Protein AF-A0A4U5LYN8-F1 (afdb_monomer_lite)

Foldseek 3Di:
DQDEDDDDDDDDPPPDDDDDDPALVSLVVCCVVPLVPDPLVRHAYYALQDDDPSCSSVVVLVSNVVVVHAYQHDADEDPDDSSVVSLVSNLVVLRHQEYEYEYADDQVVLVSVLVNLLRLSHAYYEYDDCHQSEDAPVSNVVSVVNNVVPPDPGAQHEYEYENYHHPPPP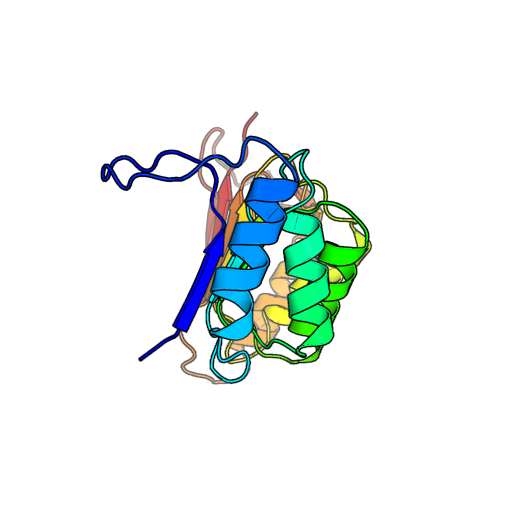PPPDDPADQDWDDDPRYTYTYGDDD

Structure (mmCIF, N/CA/C/O backbone):
data_AF-A0A4U5LYN8-F1
#
_entry.id   AF-A0A4U5LYN8-F1
#
loop_
_atom_site.group_PDB
_atom_site.id
_atom_site.type_symbol
_atom_site.label_atom_id
_atom_site.label_alt_id
_atom_site.label_comp_id
_atom_site.label_asym_id
_atom_site.label_entity_id
_atom_site.label_seq_id
_atom_site.pdbx_PDB_ins_code
_atom_site.Cartn_x
_atom_site.Cartn_y
_atom_site.Cartn_z
_atom_site.occupancy
_atom_site.B_iso_or_equiv
_atom_site.auth_seq_id
_atom_site.auth_comp_id
_atom_site.auth_asym_id
_atom_site.auth_atom_id
_atom_site.pdbx_PDB_model_num
ATOM 1 N N . MET A 1 1 ? -7.246 -21.591 -3.618 1.00 37.38 1 MET A N 1
ATOM 2 C CA . MET A 1 1 ? -5.850 -21.302 -4.009 1.00 37.38 1 MET A CA 1
ATOM 3 C C . MET A 1 1 ? -5.770 -19.797 -4.228 1.00 37.38 1 MET A C 1
ATOM 5 O O . MET A 1 1 ? -6.506 -19.308 -5.073 1.00 37.38 1 MET A O 1
ATOM 9 N N . ARG A 1 2 ? -5.030 -19.056 -3.393 1.00 35.78 2 ARG A N 1
ATOM 10 C CA . ARG A 1 2 ? -4.867 -17.598 -3.540 1.00 35.78 2 ARG A CA 1
ATOM 11 C C . ARG A 1 2 ? -3.785 -17.345 -4.590 1.00 35.78 2 ARG A C 1
ATOM 13 O O . ARG A 1 2 ? -2.725 -17.960 -4.514 1.00 35.78 2 ARG A O 1
ATOM 20 N N . THR A 1 3 ? -4.067 -16.506 -5.580 1.00 39.56 3 THR A N 1
ATOM 21 C CA . THR A 1 3 ? -3.103 -16.123 -6.623 1.00 39.56 3 THR A CA 1
ATOM 22 C C . THR A 1 3 ? -2.588 -14.718 -6.343 1.00 39.56 3 THR A C 1
ATOM 24 O O . THR A 1 3 ? -3.380 -13.837 -6.012 1.00 39.56 3 THR A O 1
ATOM 27 N N . GLY A 1 4 ? -1.276 -14.512 -6.461 1.00 39.84 4 GLY A N 1
ATOM 28 C CA . GLY A 1 4 ? -0.619 -13.227 -6.222 1.00 39.84 4 GLY A CA 1
ATOM 29 C C . GLY A 1 4 ? 0.342 -12.865 -7.350 1.00 39.84 4 GLY A C 1
ATOM 30 O O . GLY A 1 4 ? 0.902 -13.749 -7.998 1.00 39.84 4 GLY A O 1
ATOM 31 N N . VAL A 1 5 ? 0.527 -11.565 -7.576 1.00 44.78 5 VAL A N 1
ATOM 32 C CA . VAL A 1 5 ? 1.572 -11.014 -8.441 1.00 44.78 5 VAL A CA 1
ATOM 33 C C . VAL A 1 5 ? 2.577 -10.363 -7.517 1.00 44.78 5 VAL A C 1
ATOM 35 O O . VAL A 1 5 ? 2.263 -9.400 -6.815 1.00 44.78 5 VAL A O 1
ATOM 38 N N . MET A 1 6 ? 3.773 -10.933 -7.498 1.00 43.38 6 MET A N 1
ATOM 39 C CA . MET A 1 6 ? 4.881 -10.451 -6.696 1.00 43.38 6 MET A CA 1
ATOM 40 C C . MET A 1 6 ? 5.950 -9.919 -7.641 1.00 43.38 6 MET A C 1
ATOM 42 O O . MET A 1 6 ? 6.532 -10.679 -8.415 1.00 43.38 6 MET A O 1
ATOM 46 N N . CYS A 1 7 ? 6.197 -8.616 -7.574 1.00 49.09 7 CYS A N 1
ATOM 47 C CA . CYS A 1 7 ? 7.342 -7.991 -8.213 1.00 49.09 7 CYS A CA 1
ATOM 48 C C . CYS A 1 7 ? 8.186 -7.368 -7.107 1.00 49.09 7 CYS A C 1
ATOM 50 O O . CYS A 1 7 ? 7.927 -6.252 -6.668 1.00 49.09 7 CYS A O 1
ATOM 52 N N . ALA A 1 8 ? 9.170 -8.126 -6.629 1.00 42.09 8 ALA A N 1
ATOM 53 C CA . ALA A 1 8 ? 10.153 -7.642 -5.674 1.00 42.09 8 ALA A CA 1
ATOM 54 C C . ALA A 1 8 ? 11.530 -7.597 -6.342 1.00 42.09 8 ALA A C 1
ATOM 56 O O . ALA A 1 8 ? 11.852 -8.430 -7.189 1.00 42.09 8 ALA A O 1
ATOM 57 N N . TRP A 1 9 ? 12.321 -6.608 -5.948 1.00 40.31 9 TRP A N 1
ATOM 58 C CA . TRP A 1 9 ? 13.742 -6.498 -6.251 1.00 40.31 9 TRP A CA 1
ATOM 59 C C . TRP A 1 9 ? 14.477 -6.282 -4.931 1.00 40.31 9 TRP A C 1
ATOM 61 O O . TRP A 1 9 ? 14.849 -5.168 -4.587 1.00 40.31 9 TRP A O 1
ATOM 71 N N . GLU A 1 10 ? 14.618 -7.346 -4.157 1.00 36.34 10 GLU A N 1
ATOM 72 C CA . GLU A 1 10 ? 15.584 -7.429 -3.064 1.00 36.34 10 GLU A CA 1
ATOM 73 C C . GLU A 1 10 ? 15.851 -8.914 -2.791 1.00 36.34 10 GLU A C 1
ATOM 75 O O . GLU A 1 10 ? 14.948 -9.751 -2.904 1.00 36.34 10 GLU A O 1
ATOM 80 N N . GLU A 1 11 ? 17.106 -9.258 -2.494 1.00 34.19 11 GLU A N 1
ATOM 81 C CA . GLU A 1 11 ? 17.485 -10.617 -2.109 1.00 34.19 11 GLU A CA 1
ATOM 82 C C . GLU A 1 11 ? 16.864 -10.954 -0.752 1.00 34.19 11 GLU A C 1
ATOM 84 O O . GLU A 1 11 ? 17.205 -10.366 0.275 1.00 34.19 11 GLU A O 1
ATOM 89 N N . TYR A 1 12 ? 15.967 -11.938 -0.736 1.00 45.22 12 TYR A N 1
ATOM 90 C CA . TYR A 1 12 ? 15.546 -12.553 0.514 1.00 45.22 12 TYR A CA 1
ATOM 91 C C . TYR A 1 12 ? 16.604 -13.571 0.972 1.00 45.22 12 TYR A C 1
ATOM 93 O O . TYR A 1 12 ? 17.183 -14.271 0.136 1.00 45.22 12 TYR A O 1
ATOM 101 N N . PRO A 1 13 ? 16.808 -13.745 2.292 1.00 46.81 13 PRO A N 1
ATOM 102 C CA . PRO A 1 13 ? 17.759 -14.715 2.848 1.00 46.81 13 PRO A CA 1
ATOM 103 C C . PRO A 1 13 ? 17.497 -16.184 2.469 1.00 46.81 13 PRO A C 1
ATOM 105 O O . PRO A 1 13 ? 18.291 -17.052 2.820 1.00 46.81 13 PRO A O 1
ATOM 108 N N . ASP A 1 14 ? 16.376 -16.488 1.805 1.00 60.00 14 ASP A N 1
ATOM 109 C CA . ASP A 1 14 ? 15.936 -17.848 1.483 1.00 60.00 14 ASP A CA 1
ATOM 110 C C . ASP A 1 14 ? 16.455 -18.382 0.134 1.00 60.00 14 ASP A C 1
ATOM 112 O O . ASP A 1 14 ? 16.130 -19.507 -0.245 1.00 60.00 14 ASP A O 1
ATOM 116 N N . GLY A 1 15 ? 17.284 -17.612 -0.580 1.00 49.94 15 GLY A N 1
ATOM 117 C CA . GLY A 1 15 ? 17.996 -18.084 -1.771 1.00 49.94 15 GLY A CA 1
ATOM 118 C C . GLY A 1 15 ? 17.144 -18.193 -3.040 1.00 49.94 15 GLY A C 1
ATOM 119 O O . GLY A 1 15 ? 17.564 -18.841 -4.002 1.00 49.94 15 GLY A O 1
ATOM 120 N N . ARG A 1 16 ? 15.954 -17.577 -3.090 1.00 54.56 16 ARG A N 1
ATOM 121 C CA . ARG A 1 16 ? 15.194 -17.469 -4.347 1.00 54.56 16 ARG A CA 1
ATOM 122 C C . ARG A 1 16 ? 15.940 -16.583 -5.348 1.00 54.56 16 ARG A C 1
ATOM 124 O O . ARG A 1 16 ? 16.266 -15.437 -5.055 1.00 54.56 16 ARG A O 1
ATOM 131 N N . LEU A 1 17 ? 16.170 -17.117 -6.549 1.00 47.56 17 LEU A N 1
ATOM 132 C CA . LEU A 1 17 ? 16.790 -16.399 -7.663 1.00 47.56 17 LEU A CA 1
ATOM 133 C C . LEU A 1 17 ? 15.781 -15.426 -8.280 1.00 47.56 17 LEU A C 1
ATOM 135 O O . LEU A 1 17 ? 14.843 -15.839 -8.965 1.00 47.56 17 LEU A O 1
ATOM 139 N N . TRP A 1 18 ? 15.986 -14.134 -8.049 1.00 60.03 18 TRP A N 1
ATOM 140 C CA . TRP A 1 18 ? 15.250 -13.074 -8.731 1.00 60.03 18 TRP A CA 1
ATOM 141 C C . TRP A 1 18 ? 15.933 -12.716 -10.048 1.00 60.03 18 TRP A C 1
ATOM 143 O O . TRP A 1 18 ? 17.154 -12.807 -10.181 1.00 60.03 18 TRP A O 1
ATOM 153 N N . HIS A 1 19 ? 15.141 -12.306 -11.037 1.00 62.47 19 HIS A N 1
ATOM 154 C CA . HIS A 1 19 ? 15.661 -11.832 -12.313 1.00 62.47 19 HIS A CA 1
ATOM 155 C C . HIS A 1 19 ? 15.592 -10.307 -12.342 1.00 62.47 19 HIS A C 1
ATOM 157 O O . HIS A 1 19 ? 14.523 -9.725 -12.508 1.00 62.47 19 HIS A O 1
ATOM 163 N N . THR A 1 20 ? 16.740 -9.663 -12.159 1.00 68.25 20 THR A N 1
ATOM 164 C CA . THR A 1 20 ? 16.920 -8.231 -12.412 1.00 68.25 20 THR A CA 1
ATOM 165 C C . THR A 1 20 ? 16.804 -8.009 -13.914 1.00 68.25 20 THR A C 1
ATOM 167 O O . THR A 1 20 ? 17.681 -8.448 -14.660 1.00 68.25 20 THR A O 1
ATOM 170 N N . ALA A 1 21 ? 15.732 -7.353 -14.359 1.00 75.88 21 ALA A N 1
ATOM 171 C CA . ALA A 1 21 ? 15.636 -6.928 -15.748 1.00 75.88 21 ALA A CA 1
ATOM 172 C C . ALA A 1 21 ? 16.758 -5.921 -16.046 1.00 75.88 21 ALA A C 1
ATOM 174 O O . ALA A 1 21 ? 17.025 -5.019 -15.255 1.00 75.88 21 ALA A O 1
ATOM 175 N N . ARG A 1 22 ? 17.433 -6.090 -17.178 1.00 82.31 22 ARG A N 1
ATOM 176 C CA . ARG A 1 22 ? 18.575 -5.269 -17.607 1.00 82.31 22 ARG A CA 1
ATOM 177 C C . ARG A 1 22 ? 18.234 -4.353 -18.774 1.00 82.31 22 ARG A C 1
ATOM 179 O O . ARG A 1 22 ? 19.051 -3.520 -19.151 1.00 82.31 22 ARG A O 1
ATOM 186 N N . SER A 1 23 ? 17.049 -4.517 -19.356 1.00 86.19 23 SER A N 1
ATOM 187 C CA . SER A 1 23 ? 16.554 -3.677 -20.441 1.00 86.19 23 SER A CA 1
ATOM 188 C C . SER A 1 23 ? 15.027 -3.614 -20.462 1.00 86.19 23 SER A C 1
ATOM 190 O O . SER A 1 23 ? 14.336 -4.462 -19.884 1.00 86.19 23 SER A O 1
ATOM 192 N N . GLU A 1 24 ? 14.485 -2.626 -21.173 1.00 87.62 24 GLU A N 1
ATOM 193 C CA . GLU A 1 24 ? 13.043 -2.528 -21.410 1.00 87.62 24 GLU A CA 1
ATOM 194 C C . GLU A 1 24 ? 12.499 -3.749 -22.169 1.00 87.62 24 GLU A C 1
ATOM 196 O O . GLU A 1 24 ? 11.368 -4.172 -21.932 1.00 87.62 24 GLU A O 1
ATOM 201 N N . GLU A 1 25 ? 13.285 -4.367 -23.058 1.00 88.88 25 GLU A N 1
ATOM 202 C CA . GLU A 1 25 ? 12.889 -5.594 -23.756 1.00 88.88 25 GLU A CA 1
ATOM 203 C C . GLU A 1 25 ? 12.702 -6.766 -22.792 1.00 88.88 25 GLU A C 1
ATOM 205 O O . GLU A 1 25 ? 11.790 -7.571 -22.977 1.00 88.88 25 GLU A O 1
ATOM 210 N N . GLU A 1 26 ? 13.538 -6.889 -21.760 1.00 85.69 26 GLU A N 1
ATOM 211 C CA . GLU A 1 26 ? 13.352 -7.899 -20.712 1.00 85.69 26 GLU A CA 1
ATOM 212 C C . GLU A 1 26 ? 12.081 -7.648 -19.906 1.00 85.69 26 GLU A C 1
ATOM 214 O O . GLU A 1 26 ? 11.295 -8.578 -19.715 1.00 85.69 26 GLU A O 1
ATOM 219 N N . VAL A 1 27 ? 11.823 -6.392 -19.532 1.00 85.44 27 VAL A N 1
ATOM 220 C CA . VAL A 1 27 ? 10.575 -5.983 -18.873 1.00 85.44 27 VAL A CA 1
ATOM 221 C C . VAL A 1 27 ? 9.365 -6.328 -19.741 1.00 85.44 27 VAL A C 1
ATOM 223 O O . VAL A 1 27 ? 8.436 -6.986 -19.280 1.00 85.44 27 VAL A O 1
ATOM 226 N N . ASN A 1 28 ? 9.374 -5.950 -21.019 1.00 86.81 28 ASN A N 1
ATOM 227 C CA . ASN A 1 28 ? 8.262 -6.210 -21.930 1.00 86.81 28 ASN A CA 1
ATOM 228 C C . ASN A 1 28 ? 8.068 -7.716 -22.178 1.00 86.81 28 ASN A C 1
ATOM 230 O O . ASN A 1 28 ? 6.931 -8.189 -22.202 1.00 86.81 28 ASN A O 1
ATOM 234 N N . ARG A 1 29 ? 9.151 -8.497 -22.315 1.00 86.81 29 ARG A N 1
ATOM 235 C CA . ARG A 1 29 ? 9.070 -9.966 -22.417 1.00 86.81 29 ARG A CA 1
ATOM 236 C C . ARG A 1 29 ? 8.445 -10.578 -21.168 1.00 86.81 29 ARG A C 1
ATOM 238 O O . ARG A 1 29 ? 7.549 -11.410 -21.299 1.00 86.81 29 ARG A O 1
ATOM 245 N N . PHE A 1 30 ? 8.878 -10.146 -19.984 1.00 84.06 30 PHE A N 1
ATOM 246 C CA . PHE A 1 30 ? 8.306 -10.581 -18.712 1.00 84.06 30 PHE A CA 1
ATOM 247 C C . PHE A 1 30 ? 6.813 -10.245 -18.628 1.00 84.06 30 PHE A C 1
ATOM 249 O O . PHE A 1 30 ? 5.994 -11.131 -18.386 1.00 84.06 30 PHE A O 1
ATOM 256 N N . LEU A 1 31 ? 6.441 -8.993 -18.906 1.00 85.12 31 LEU A N 1
ATOM 257 C CA . LEU A 1 31 ? 5.050 -8.543 -18.872 1.00 85.12 31 LEU A CA 1
ATOM 258 C C . LEU A 1 31 ? 4.178 -9.357 -19.834 1.00 85.12 31 LEU A C 1
ATOM 260 O O . LEU A 1 31 ? 3.145 -9.880 -19.427 1.00 85.12 31 LEU A O 1
ATOM 264 N N . ASN A 1 32 ? 4.616 -9.557 -21.076 1.00 85.62 32 ASN A N 1
ATOM 265 C CA . ASN A 1 32 ? 3.866 -10.347 -22.055 1.00 85.62 32 ASN A CA 1
ATOM 266 C C . ASN A 1 32 ? 3.694 -11.814 -21.620 1.00 85.62 32 ASN A C 1
ATOM 268 O O . ASN A 1 32 ? 2.618 -12.396 -21.791 1.00 85.62 32 ASN A O 1
ATOM 272 N N . ALA A 1 33 ? 4.738 -12.407 -21.034 1.00 84.12 33 ALA A N 1
ATOM 273 C CA . ALA A 1 33 ? 4.718 -13.793 -20.579 1.00 84.12 33 ALA A CA 1
ATOM 274 C C . ALA A 1 33 ? 3.831 -14.004 -19.341 1.00 84.12 33 ALA A C 1
ATOM 276 O O . ALA A 1 33 ? 3.147 -15.026 -19.243 1.00 84.12 33 ALA A O 1
ATOM 277 N N . CYS A 1 34 ? 3.841 -13.060 -18.399 1.00 79.38 34 CYS A N 1
ATOM 278 C CA . CYS A 1 34 ? 3.171 -13.199 -17.108 1.00 79.38 34 CYS A CA 1
ATOM 279 C C . CYS A 1 34 ? 1.746 -12.636 -17.112 1.00 79.38 34 CYS A C 1
ATOM 281 O O . CYS A 1 34 ? 0.831 -13.296 -16.622 1.00 79.38 34 CYS A O 1
ATOM 283 N N . LEU A 1 35 ? 1.534 -11.442 -17.673 1.00 81.75 35 LEU A N 1
ATOM 284 C CA . LEU A 1 35 ? 0.270 -10.709 -17.538 1.00 81.75 35 LEU A CA 1
ATOM 285 C C . LEU A 1 35 ? -0.904 -11.371 -18.246 1.00 81.75 35 LEU A C 1
ATOM 287 O O . LEU A 1 35 ? -2.005 -11.401 -17.707 1.00 81.75 35 LEU A O 1
ATOM 291 N N . SER A 1 36 ? -0.662 -11.998 -19.395 1.00 80.06 36 SER A N 1
ATOM 292 C CA . SER A 1 36 ? -1.692 -12.756 -20.116 1.00 80.06 36 SER A CA 1
ATOM 293 C C . SER A 1 36 ? -2.215 -13.977 -19.346 1.00 80.06 36 SER A C 1
ATOM 295 O O . SER A 1 36 ? -3.270 -14.510 -19.682 1.00 80.06 36 SER A O 1
ATOM 297 N N . ARG A 1 37 ? -1.490 -14.434 -18.318 1.00 83.56 37 ARG A N 1
ATOM 298 C CA . ARG A 1 37 ? -1.803 -15.649 -17.551 1.00 83.56 37 ARG A CA 1
ATOM 299 C C . ARG A 1 37 ? -2.421 -15.362 -16.187 1.00 83.56 37 ARG A C 1
ATOM 301 O O . ARG A 1 37 ? -2.822 -16.297 -15.496 1.00 83.56 37 ARG A O 1
ATOM 308 N N . ILE A 1 38 ? -2.473 -14.099 -15.774 1.00 82.06 38 ILE A N 1
ATOM 309 C CA . ILE A 1 38 ? -2.996 -13.721 -14.465 1.00 82.06 38 ILE A CA 1
ATOM 310 C C . ILE A 1 38 ? -4.519 -13.652 -14.530 1.00 82.06 38 ILE A C 1
ATOM 312 O O . ILE A 1 38 ? -5.100 -12.912 -15.320 1.00 82.06 38 ILE A O 1
ATOM 316 N N . ASN A 1 39 ? -5.176 -14.397 -13.643 1.00 85.31 39 ASN A N 1
ATOM 317 C CA . ASN A 1 39 ? -6.591 -14.200 -13.378 1.00 85.31 39 ASN A CA 1
ATOM 318 C C . ASN A 1 39 ? -6.760 -13.020 -12.411 1.00 85.31 39 ASN A C 1
ATOM 320 O O . ASN A 1 39 ? -6.698 -13.174 -11.192 1.00 85.31 39 ASN A O 1
ATOM 324 N N . TYR A 1 40 ? -6.978 -11.829 -12.965 1.00 82.75 40 TYR A N 1
ATOM 325 C CA . TYR A 1 40 ? -7.143 -10.599 -12.186 1.00 82.75 40 TYR A CA 1
ATOM 326 C C . TYR A 1 40 ? -8.369 -10.615 -11.265 1.00 82.75 40 TYR A C 1
ATOM 328 O O . TYR A 1 40 ? -8.376 -9.918 -10.252 1.00 82.75 40 TYR A O 1
ATOM 336 N N . GLY A 1 41 ? -9.381 -11.433 -11.574 1.00 81.50 41 GLY A N 1
ATOM 337 C CA . GLY A 1 41 ? -10.555 -11.616 -10.719 1.00 81.50 41 GLY A CA 1
ATOM 338 C C . GLY A 1 41 ? -10.264 -12.413 -9.444 1.00 81.50 41 GLY A C 1
ATOM 339 O O . GLY A 1 41 ? -11.020 -12.309 -8.483 1.00 81.50 41 GLY A O 1
ATOM 340 N N . SER A 1 42 ? -9.170 -13.183 -9.412 1.00 83.94 42 SER A N 1
ATOM 341 C CA . SER A 1 42 ? -8.731 -13.956 -8.242 1.00 83.94 42 SER A CA 1
ATOM 342 C C . SER A 1 42 ? -7.450 -13.412 -7.607 1.00 83.94 42 SER A C 1
ATOM 344 O O . SER A 1 42 ? -6.831 -14.096 -6.786 1.00 83.94 42 SER A O 1
ATOM 346 N N . LEU A 1 43 ? -7.005 -12.217 -8.005 1.00 84.25 43 LEU A N 1
ATOM 347 C CA . LEU A 1 43 ? -5.737 -11.668 -7.547 1.00 84.25 43 LEU A CA 1
ATOM 348 C C . LEU A 1 43 ? -5.862 -11.069 -6.144 1.00 84.25 43 LEU A C 1
ATOM 350 O O . LEU A 1 43 ? -6.177 -9.898 -5.996 1.00 84.25 43 LEU A O 1
ATOM 354 N N . SER A 1 44 ? -5.574 -11.855 -5.109 1.00 87.62 44 SER A N 1
ATOM 355 C CA . SER A 1 44 ? -5.696 -11.387 -3.725 1.00 87.62 44 SER A CA 1
ATOM 356 C C . SER A 1 44 ? -4.495 -10.554 -3.277 1.00 87.62 44 SER A C 1
ATOM 358 O O . SER A 1 44 ? -4.653 -9.691 -2.424 1.00 87.62 44 SER A O 1
ATOM 360 N N . TRP A 1 45 ? -3.303 -10.786 -3.839 1.00 90.38 45 TRP A N 1
ATOM 361 C CA . TRP A 1 45 ? -2.058 -10.143 -3.400 1.00 90.38 45 TRP A CA 1
ATOM 362 C C . TRP A 1 45 ? -1.385 -9.375 -4.538 1.00 90.38 45 TRP A C 1
ATOM 364 O O . TRP A 1 45 ? -1.061 -9.953 -5.581 1.00 90.38 45 TRP A O 1
ATOM 374 N N . VAL A 1 46 ? -1.119 -8.088 -4.305 1.00 89.69 46 VAL A N 1
ATOM 375 C CA . VAL A 1 46 ? -0.268 -7.240 -5.149 1.00 89.69 46 VAL A CA 1
ATOM 376 C C . VAL A 1 46 ? 0.901 -6.711 -4.321 1.00 89.69 46 VAL A C 1
ATOM 378 O O . VAL A 1 46 ? 0.683 -5.987 -3.354 1.00 89.69 46 VAL A O 1
ATOM 381 N N . ASN A 1 47 ? 2.131 -7.072 -4.700 1.00 90.38 47 ASN A N 1
ATOM 382 C CA . ASN A 1 47 ? 3.348 -6.489 -4.132 1.00 90.38 47 ASN A CA 1
ATOM 383 C C . ASN A 1 47 ? 4.122 -5.721 -5.209 1.00 90.38 47 ASN A C 1
ATOM 385 O O . ASN A 1 47 ? 4.595 -6.316 -6.181 1.00 90.38 47 ASN A O 1
ATOM 389 N N . LEU A 1 48 ? 4.215 -4.409 -5.008 1.00 88.81 48 LEU A N 1
ATOM 390 C CA . LEU A 1 48 ? 4.891 -3.425 -5.841 1.00 88.81 48 LEU A CA 1
ATOM 391 C C . LEU A 1 48 ? 5.750 -2.508 -4.952 1.00 88.81 48 LEU A C 1
ATOM 393 O O . LEU A 1 48 ? 5.577 -1.290 -4.923 1.00 88.81 48 LEU A O 1
ATOM 397 N N . HIS A 1 49 ? 6.652 -3.107 -4.173 1.00 80.50 49 HIS A N 1
ATOM 398 C CA . HIS A 1 49 ? 7.522 -2.361 -3.260 1.00 80.50 49 HIS A CA 1
ATOM 399 C C . HIS A 1 49 ? 8.735 -1.715 -3.961 1.00 80.50 49 HIS A C 1
ATOM 401 O O . HIS A 1 49 ? 9.311 -0.755 -3.449 1.00 80.50 49 HIS A O 1
ATOM 407 N N . VAL A 1 50 ? 9.129 -2.188 -5.147 1.00 71.44 50 VAL A N 1
ATOM 408 C CA . VAL A 1 50 ? 10.337 -1.692 -5.829 1.00 71.44 50 VAL A CA 1
ATOM 409 C C . VAL A 1 50 ? 9.991 -0.845 -7.041 1.00 71.44 50 VAL A C 1
ATOM 411 O O . VAL A 1 50 ? 9.261 -1.276 -7.930 1.00 71.44 50 VAL A O 1
ATOM 414 N N . VAL A 1 51 ? 10.560 0.359 -7.068 1.00 72.81 51 VAL A N 1
ATOM 415 C CA . VAL A 1 51 ? 10.565 1.245 -8.228 1.00 72.81 51 VAL A CA 1
ATOM 416 C C . VAL A 1 51 ? 11.840 0.992 -9.023 1.00 72.81 51 VAL A C 1
ATOM 418 O O . VAL A 1 51 ? 12.934 1.240 -8.525 1.00 72.81 51 VAL A O 1
ATOM 421 N N . ASP A 1 52 ? 11.700 0.499 -10.247 1.00 75.25 52 ASP A N 1
ATOM 422 C CA . ASP A 1 52 ? 12.812 0.286 -11.167 1.00 75.25 52 ASP A CA 1
ATOM 423 C C . ASP A 1 52 ? 12.895 1.405 -12.218 1.00 75.25 52 ASP A C 1
ATOM 425 O O . ASP A 1 52 ? 11.880 1.940 -12.674 1.00 75.25 52 ASP A O 1
ATOM 429 N N . GLU A 1 53 ? 14.119 1.735 -12.635 1.00 80.94 53 GLU A N 1
ATOM 430 C CA . GLU A 1 53 ? 14.383 2.746 -13.671 1.00 80.94 53 GLU A CA 1
ATOM 431 C C . GLU A 1 53 ? 13.857 2.328 -15.054 1.00 80.94 53 GLU A C 1
ATOM 433 O O . GLU A 1 53 ? 13.601 3.180 -15.902 1.00 80.94 53 GLU A O 1
ATOM 438 N N . LEU A 1 54 ? 13.637 1.025 -15.270 1.00 85.44 54 LEU A N 1
ATOM 439 C CA . LEU A 1 54 ? 13.125 0.460 -16.524 1.00 85.44 54 LEU A CA 1
ATOM 440 C C . LEU A 1 54 ? 11.588 0.530 -16.634 1.00 85.44 54 LEU A C 1
ATOM 442 O O . LEU A 1 54 ? 11.005 0.106 -17.635 1.00 85.44 54 LEU A O 1
ATOM 446 N N . GLY A 1 55 ? 10.911 1.068 -15.615 1.00 85.12 55 GLY A N 1
ATOM 447 C CA . GLY A 1 55 ? 9.476 1.323 -15.623 1.00 85.12 55 GLY A CA 1
ATOM 448 C C . GLY A 1 55 ? 8.581 0.086 -15.486 1.00 85.12 55 GLY A C 1
ATOM 449 O O . GLY A 1 55 ? 7.382 0.198 -15.757 1.00 85.12 55 GLY A O 1
ATOM 450 N N . LEU A 1 56 ? 9.095 -1.071 -15.056 1.00 84.69 56 LEU A N 1
ATOM 451 C CA . LEU A 1 56 ? 8.294 -2.269 -14.771 1.00 84.69 56 LEU A CA 1
ATOM 452 C C . LEU A 1 56 ? 7.187 -1.958 -13.757 1.00 84.69 56 LEU A C 1
ATOM 454 O O . LEU A 1 56 ? 6.029 -2.287 -14.012 1.00 84.69 56 LEU A O 1
ATOM 458 N N . HIS A 1 57 ? 7.503 -1.267 -12.659 1.00 86.75 57 HIS A N 1
ATOM 459 C CA . HIS A 1 57 ? 6.517 -0.861 -11.652 1.00 86.75 57 HIS A CA 1
ATOM 460 C C . HIS A 1 57 ? 5.373 -0.032 -12.263 1.00 86.75 57 HIS A C 1
ATOM 462 O O . HIS A 1 57 ? 4.191 -0.305 -12.045 1.00 86.75 57 HIS A O 1
ATOM 468 N N . THR A 1 58 ? 5.715 0.965 -13.081 1.00 89.56 58 THR A N 1
ATOM 469 C CA . THR A 1 58 ? 4.744 1.828 -13.767 1.00 89.56 58 THR A CA 1
ATOM 470 C C . THR A 1 58 ? 3.866 1.030 -14.729 1.00 89.56 58 THR A C 1
ATOM 472 O O . THR A 1 58 ? 2.641 1.135 -14.660 1.00 89.56 58 THR A O 1
ATOM 475 N N . LYS A 1 59 ? 4.469 0.178 -15.566 1.00 90.06 59 LYS A N 1
ATOM 476 C CA . LYS A 1 59 ? 3.737 -0.677 -16.510 1.00 90.06 59 LYS A CA 1
ATOM 477 C C . LYS A 1 59 ? 2.796 -1.633 -15.773 1.00 90.06 59 LYS A C 1
ATOM 479 O O . LYS A 1 59 ? 1.635 -1.761 -16.150 1.00 90.06 59 LYS A O 1
ATOM 484 N N . LEU A 1 60 ? 3.243 -2.263 -14.684 1.00 90.12 60 LEU A N 1
ATOM 485 C CA . LEU A 1 60 ? 2.394 -3.133 -13.863 1.00 90.12 60 LEU A CA 1
ATOM 486 C C . LEU A 1 60 ? 1.178 -2.386 -13.315 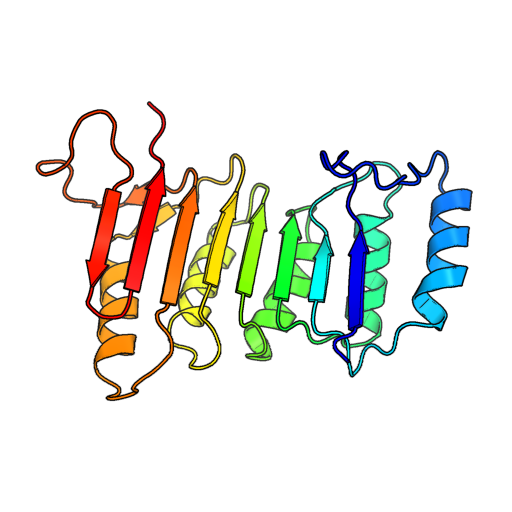1.00 90.12 60 LEU A C 1
ATOM 488 O O . LEU A 1 60 ? 0.064 -2.899 -13.402 1.00 90.12 60 LEU A O 1
ATOM 492 N N . LEU A 1 61 ? 1.356 -1.165 -12.808 1.00 92.44 61 LEU A N 1
ATOM 493 C CA . LEU A 1 61 ? 0.239 -0.343 -12.340 1.00 92.44 61 LEU A CA 1
ATOM 494 C C . LEU A 1 61 ? -0.761 -0.023 -13.453 1.00 92.44 61 LEU A C 1
ATOM 496 O O . LEU A 1 61 ? -1.969 -0.099 -13.219 1.00 92.44 61 LEU A O 1
ATOM 500 N N . GLU A 1 62 ? -0.286 0.320 -14.651 1.00 92.94 62 GLU A N 1
ATOM 501 C CA . GLU A 1 62 ? -1.149 0.545 -15.816 1.00 92.94 62 GLU A CA 1
ATOM 502 C C . GLU A 1 62 ? -1.969 -0.704 -16.142 1.00 92.94 62 GLU A C 1
ATOM 504 O O . GLU A 1 62 ? -3.192 -0.620 -16.276 1.00 92.94 62 GLU A O 1
ATOM 509 N N . PHE A 1 63 ? -1.326 -1.872 -16.173 1.00 90.19 63 PHE A N 1
ATOM 510 C CA . PHE A 1 63 ? -2.000 -3.142 -16.419 1.00 90.19 63 PHE A CA 1
ATOM 511 C C . PHE A 1 63 ? -3.018 -3.499 -15.332 1.00 90.19 63 PHE A C 1
ATOM 513 O O . PHE A 1 63 ? -4.145 -3.879 -15.653 1.00 90.19 63 PHE A O 1
ATOM 520 N N . LEU A 1 64 ? -2.674 -3.351 -14.051 1.00 91.94 64 LEU A N 1
ATOM 521 C CA . LEU A 1 64 ? -3.590 -3.623 -12.936 1.00 91.94 64 LEU A CA 1
ATOM 522 C C . LEU A 1 64 ? -4.798 -2.676 -12.951 1.00 91.94 64 LEU A C 1
ATOM 524 O O . LEU A 1 64 ? -5.923 -3.087 -12.657 1.00 91.94 64 LEU A O 1
ATOM 528 N N . LEU A 1 65 ? -4.584 -1.411 -13.323 1.00 93.12 65 LEU A N 1
ATOM 529 C CA . LEU A 1 65 ? -5.654 -0.433 -13.505 1.00 93.12 65 LEU A CA 1
ATOM 530 C C . LEU A 1 65 ? -6.550 -0.776 -14.700 1.00 93.12 65 LEU A C 1
ATOM 532 O O . LEU A 1 65 ? -7.772 -0.648 -14.584 1.00 93.12 65 LEU A O 1
ATOM 536 N N . ALA A 1 66 ? -5.968 -1.192 -15.825 1.00 93.44 66 ALA A N 1
ATOM 537 C CA . ALA A 1 66 ? -6.706 -1.555 -17.032 1.00 93.44 66 ALA A CA 1
ATOM 538 C C . ALA A 1 66 ? -7.581 -2.801 -16.822 1.00 93.44 66 ALA A C 1
ATOM 540 O O . ALA A 1 66 ? -8.710 -2.840 -17.299 1.00 93.44 66 ALA A O 1
ATOM 541 N N . ASN A 1 67 ? -7.101 -3.772 -16.041 1.00 90.00 67 ASN A N 1
ATOM 542 C CA . ASN A 1 67 ? -7.791 -5.041 -15.792 1.00 90.00 67 ASN A CA 1
ATOM 543 C C . ASN A 1 67 ? -8.697 -5.028 -14.551 1.00 90.00 67 ASN A C 1
ATOM 545 O O . ASN A 1 67 ? -9.080 -6.082 -14.054 1.00 90.00 67 ASN A O 1
ATOM 549 N N . ASP A 1 68 ? -9.019 -3.842 -14.025 1.00 89.00 68 ASP A N 1
ATOM 550 C CA . ASP A 1 68 ? -9.894 -3.675 -12.861 1.00 89.00 68 ASP A CA 1
ATOM 551 C C . ASP A 1 68 ? -9.481 -4.551 -11.659 1.00 89.00 68 ASP A C 1
ATOM 553 O O . ASP A 1 68 ? -10.325 -5.000 -10.892 1.00 89.00 68 ASP A O 1
ATOM 557 N N . CYS A 1 69 ? -8.182 -4.746 -11.430 1.00 89.44 69 CYS A N 1
ATOM 558 C CA . CYS A 1 69 ? -7.686 -5.605 -10.353 1.00 89.44 69 CYS A CA 1
ATOM 559 C C . CYS A 1 69 ? -8.218 -5.179 -8.970 1.00 89.44 69 CYS A C 1
ATOM 561 O O . CYS A 1 69 ? -8.268 -3.980 -8.671 1.00 89.44 69 CYS A O 1
ATOM 563 N N . LYS A 1 70 ? -8.573 -6.152 -8.120 1.00 90.69 70 LYS A N 1
ATOM 564 C CA . LYS A 1 70 ? -9.007 -5.959 -6.727 1.00 90.69 70 LYS A CA 1
ATOM 565 C C . LYS A 1 70 ? -8.070 -6.726 -5.794 1.00 90.69 70 LYS A C 1
ATOM 567 O O . LYS A 1 70 ? -8.156 -7.942 -5.764 1.00 90.69 70 LYS A O 1
ATOM 572 N N . ALA A 1 71 ? -7.227 -6.026 -5.040 1.00 90.12 71 ALA A N 1
ATOM 573 C CA . ALA A 1 71 ? -6.297 -6.650 -4.100 1.00 90.12 71 ALA A CA 1
ATOM 574 C C . ALA A 1 71 ? -6.839 -6.609 -2.661 1.00 90.12 71 ALA A C 1
ATOM 576 O O . ALA A 1 71 ? -7.363 -5.584 -2.222 1.00 90.12 71 ALA A O 1
ATOM 577 N N . GLU A 1 72 ? -6.684 -7.720 -1.943 1.00 92.25 72 GLU A N 1
ATOM 578 C CA . GLU A 1 72 ? -6.926 -7.837 -0.496 1.00 92.25 72 GLU A CA 1
ATOM 579 C C . GLU A 1 72 ? -5.660 -7.442 0.279 1.00 92.25 72 GLU A C 1
ATOM 581 O O . GLU A 1 72 ? -5.724 -6.687 1.244 1.00 92.25 72 GLU A O 1
ATOM 586 N N . PHE A 1 73 ? -4.501 -7.879 -0.211 1.00 92.56 73 PHE A N 1
ATOM 587 C CA . PHE A 1 73 ? -3.180 -7.592 0.337 1.00 92.56 73 PHE A CA 1
ATOM 588 C C . PHE A 1 73 ? -2.449 -6.680 -0.640 1.00 92.56 73 PHE A C 1
ATOM 590 O O . PHE A 1 73 ? -2.200 -7.062 -1.791 1.00 92.56 73 PHE A O 1
ATOM 597 N N . LEU A 1 74 ? -2.142 -5.463 -0.201 1.00 93.44 74 LEU A N 1
ATOM 598 C CA . LEU A 1 74 ? -1.493 -4.461 -1.034 1.00 93.44 74 LEU A CA 1
ATOM 599 C C . LEU A 1 74 ? -0.203 -3.980 -0.385 1.00 93.44 74 LEU A C 1
ATOM 601 O O . LEU A 1 74 ? -0.244 -3.330 0.650 1.00 93.44 74 LEU A O 1
ATOM 605 N N . ASP A 1 75 ? 0.918 -4.228 -1.049 1.00 92.25 75 ASP A N 1
ATOM 606 C CA . ASP A 1 75 ? 2.207 -3.616 -0.741 1.00 92.25 75 ASP A CA 1
ATOM 607 C C . ASP A 1 75 ? 2.610 -2.700 -1.896 1.00 92.25 75 ASP A C 1
ATOM 609 O O . ASP A 1 75 ? 2.670 -3.143 -3.046 1.00 92.25 75 ASP A O 1
ATOM 613 N N . LEU A 1 76 ? 2.771 -1.405 -1.620 1.00 92.25 76 LEU A N 1
ATOM 614 C CA . LEU A 1 76 ? 2.874 -0.386 -2.658 1.00 92.25 76 LEU A CA 1
ATOM 615 C C . LEU A 1 76 ? 3.817 0.758 -2.283 1.00 92.25 76 LEU A C 1
ATOM 617 O O . LEU A 1 76 ? 3.573 1.518 -1.339 1.00 92.25 76 LEU A O 1
ATOM 621 N N . THR A 1 77 ? 4.824 0.973 -3.124 1.00 90.69 77 THR A N 1
ATOM 622 C CA . THR A 1 77 ? 5.700 2.143 -3.038 1.00 90.69 77 THR A CA 1
ATOM 623 C C . THR A 1 77 ? 5.155 3.305 -3.863 1.00 90.69 77 THR A C 1
ATOM 625 O O . THR A 1 77 ? 4.680 3.150 -4.991 1.00 90.69 77 THR A O 1
ATOM 628 N N . PHE A 1 78 ? 5.207 4.514 -3.301 1.00 90.94 78 PHE A N 1
ATOM 629 C CA . PHE A 1 78 ? 4.844 5.715 -4.036 1.00 90.94 78 PHE A CA 1
ATOM 630 C C . PHE A 1 78 ? 5.867 5.989 -5.141 1.00 90.94 78 PHE A C 1
ATOM 632 O O . PHE A 1 78 ? 7.010 6.338 -4.865 1.00 90.94 78 PHE A O 1
ATOM 639 N N . ASN A 1 79 ? 5.424 5.893 -6.394 1.00 88.88 79 ASN A N 1
ATOM 640 C CA . ASN A 1 79 ? 6.239 6.202 -7.571 1.00 88.88 79 ASN A CA 1
ATOM 641 C C . ASN A 1 79 ? 5.587 7.256 -8.490 1.00 88.88 79 ASN A C 1
ATOM 643 O O . ASN A 1 79 ? 5.935 7.374 -9.663 1.00 88.88 79 ASN A O 1
ATOM 647 N N . GLY A 1 80 ? 4.596 7.995 -7.979 1.00 91.25 80 GLY A N 1
ATOM 648 C CA . GLY A 1 80 ? 3.899 9.040 -8.724 1.00 91.25 80 GLY A CA 1
ATOM 649 C C . GLY A 1 80 ? 2.389 8.816 -8.904 1.00 91.25 80 GLY A C 1
ATOM 650 O O . GLY A 1 80 ? 1.740 8.105 -8.126 1.00 91.25 80 GLY A O 1
ATOM 651 N N . PRO A 1 81 ? 1.771 9.477 -9.905 1.00 93.31 81 PRO A N 1
ATOM 652 C CA . PRO A 1 81 ? 0.314 9.551 -10.037 1.00 93.31 81 PRO A CA 1
ATOM 653 C C . PRO A 1 81 ? -0.394 8.209 -10.249 1.00 93.31 81 PRO A C 1
ATOM 655 O O . PRO A 1 81 ? -1.554 8.071 -9.852 1.00 93.31 81 PRO A O 1
ATOM 658 N N . LEU A 1 82 ? 0.271 7.222 -10.856 1.00 93.62 82 LEU A N 1
ATOM 659 C CA . LEU A 1 82 ? -0.322 5.908 -11.112 1.00 93.62 82 LEU A CA 1
ATOM 660 C C . LEU A 1 82 ? -0.486 5.096 -9.826 1.00 93.62 82 LEU A C 1
ATOM 662 O O . LEU A 1 82 ? -1.593 4.618 -9.576 1.00 93.62 82 LEU A O 1
ATOM 666 N N . ALA A 1 83 ? 0.536 5.039 -8.962 1.00 93.38 83 ALA A N 1
ATOM 667 C CA . ALA A 1 83 ? 0.425 4.412 -7.641 1.00 93.38 83 ALA A CA 1
ATOM 668 C C . ALA A 1 83 ? -0.690 5.073 -6.821 1.00 93.38 83 ALA A C 1
ATOM 670 O O . ALA A 1 83 ? -1.538 4.404 -6.230 1.00 93.38 83 ALA A O 1
ATOM 671 N N . LEU A 1 84 ? -0.766 6.406 -6.876 1.00 93.31 84 LEU A N 1
ATOM 672 C CA . LEU A 1 84 ? -1.836 7.172 -6.245 1.00 93.31 84 LEU A CA 1
ATOM 673 C C . LEU A 1 84 ? -3.230 6.809 -6.760 1.00 93.31 84 LEU A C 1
ATOM 675 O O . LEU A 1 84 ? -4.171 6.668 -5.973 1.00 93.31 84 LEU A O 1
ATOM 679 N N . LYS A 1 85 ? -3.388 6.716 -8.079 1.00 94.88 85 LYS A N 1
ATOM 680 C CA . LYS A 1 85 ? -4.658 6.356 -8.709 1.00 94.88 85 LYS A CA 1
ATOM 681 C C . LYS A 1 85 ? -5.057 4.929 -8.340 1.00 94.88 85 LYS A C 1
ATOM 683 O O . LYS A 1 85 ? -6.215 4.703 -7.992 1.00 94.88 85 LYS A O 1
ATOM 688 N N . PHE A 1 86 ? -4.105 4.001 -8.371 1.00 94.56 86 PHE A N 1
ATOM 689 C CA . PHE A 1 86 ? -4.321 2.606 -8.012 1.00 94.56 86 PHE A CA 1
ATOM 690 C C . PHE A 1 86 ? -4.760 2.461 -6.554 1.00 94.56 86 PHE A C 1
ATOM 692 O O . PHE A 1 86 ? -5.838 1.923 -6.305 1.00 94.56 86 PHE A O 1
ATOM 699 N N . LEU A 1 87 ? -4.020 3.048 -5.608 1.00 94.06 87 LEU A N 1
ATOM 700 C CA . L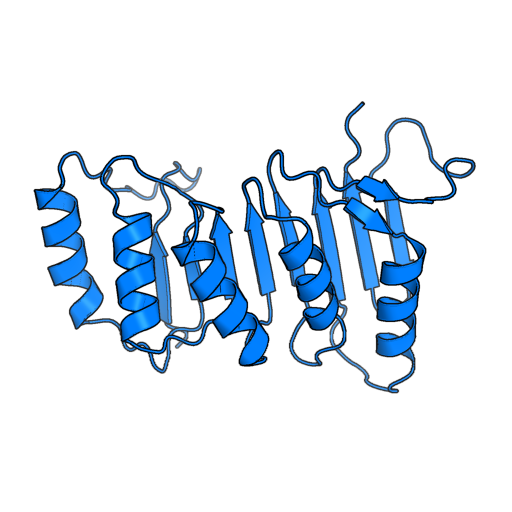EU A 1 87 ? -4.352 2.997 -4.184 1.00 94.06 87 LEU A CA 1
ATOM 701 C C . LEU A 1 87 ? -5.747 3.563 -3.890 1.00 94.06 87 LEU A C 1
ATOM 703 O O . LEU A 1 87 ? -6.534 2.935 -3.187 1.00 94.06 87 LEU A O 1
ATOM 707 N N . LYS A 1 88 ? -6.099 4.723 -4.464 1.00 93.06 88 LYS A N 1
ATOM 708 C CA . LYS A 1 88 ? -7.444 5.303 -4.295 1.00 93.06 88 LYS A CA 1
ATOM 709 C C . LYS A 1 88 ? -8.543 4.345 -4.744 1.00 93.06 88 LYS A C 1
ATOM 711 O O . LYS A 1 88 ? -9.517 4.178 -4.018 1.00 93.06 88 LYS A O 1
ATOM 716 N N . ARG A 1 89 ? -8.364 3.701 -5.900 1.00 93.06 89 ARG A N 1
ATOM 717 C CA . ARG A 1 89 ? -9.338 2.745 -6.433 1.00 93.06 89 ARG A CA 1
ATOM 718 C C . ARG A 1 89 ? -9.474 1.519 -5.527 1.00 93.06 89 ARG A C 1
ATOM 720 O O . ARG A 1 89 ? -10.590 1.061 -5.320 1.00 93.06 89 ARG A O 1
ATOM 727 N N . GLN A 1 90 ? -8.376 1.016 -4.955 1.00 92.62 90 GLN A N 1
ATOM 728 C CA . GLN A 1 90 ? -8.432 -0.096 -3.995 1.00 92.62 90 GLN A CA 1
ATOM 729 C C . GLN A 1 90 ? -9.166 0.299 -2.700 1.00 92.62 90 GLN A C 1
ATOM 731 O O . GLN A 1 90 ? -10.012 -0.454 -2.221 1.00 92.62 90 GLN A O 1
ATOM 736 N N . ILE A 1 91 ? -8.919 1.509 -2.180 1.00 90.31 91 ILE A N 1
ATOM 737 C CA . ILE A 1 91 ? -9.618 2.046 -0.997 1.00 90.31 91 ILE A CA 1
ATOM 738 C C . ILE A 1 91 ? -11.122 2.174 -1.255 1.00 90.31 91 ILE A C 1
ATOM 740 O O . ILE A 1 91 ? -11.929 1.772 -0.422 1.00 90.31 91 ILE A O 1
ATOM 744 N N . GLU A 1 92 ? -11.504 2.740 -2.402 1.00 90.62 92 GLU A N 1
ATOM 745 C CA . GLU A 1 92 ? -12.908 2.957 -2.779 1.00 90.62 92 GLU A CA 1
ATOM 746 C C . GLU A 1 92 ? -13.684 1.645 -2.938 1.00 90.62 92 GLU A C 1
ATOM 748 O O . GLU A 1 92 ? -14.883 1.608 -2.679 1.00 90.62 92 GLU A O 1
ATOM 753 N N . ARG A 1 93 ? -13.001 0.555 -3.299 1.00 88.69 93 ARG A N 1
ATOM 754 C CA . ARG A 1 93 ? -13.603 -0.779 -3.413 1.00 88.69 93 ARG A CA 1
ATOM 755 C C . ARG A 1 93 ? -13.852 -1.474 -2.079 1.00 88.69 93 ARG A C 1
ATOM 757 O O . ARG A 1 93 ? -14.558 -2.479 -2.076 1.00 88.69 93 ARG A O 1
ATOM 764 N N . GLY A 1 94 ? -13.242 -1.010 -0.987 1.00 88.81 94 GLY A N 1
ATOM 765 C CA . GLY A 1 94 ? -13.358 -1.659 0.322 1.00 88.81 94 GLY A CA 1
ATOM 766 C C . GLY A 1 94 ? -12.902 -3.121 0.306 1.00 88.81 94 GLY A C 1
ATOM 767 O O . GLY A 1 94 ? -13.538 -3.981 0.901 1.00 88.81 94 GLY A O 1
ATOM 768 N N . ALA A 1 95 ? -11.849 -3.417 -0.458 1.00 86.75 95 ALA A N 1
ATOM 769 C CA . ALA A 1 95 ? -11.299 -4.764 -0.615 1.00 86.75 95 ALA A CA 1
ATOM 770 C C . ALA A 1 95 ? -10.123 -5.051 0.314 1.00 86.75 95 ALA A C 1
ATOM 772 O O . ALA A 1 95 ? -9.836 -6.205 0.596 1.00 86.75 95 ALA A O 1
ATOM 773 N N . ILE A 1 96 ? -9.426 -3.988 0.713 1.00 93.56 96 ILE A N 1
ATOM 774 C CA . ILE A 1 96 ? -8.128 -4.081 1.361 1.00 93.56 96 ILE A CA 1
ATOM 775 C C . ILE A 1 96 ? -8.318 -4.654 2.762 1.00 93.56 96 ILE A C 1
ATOM 777 O O . ILE A 1 96 ? -9.074 -4.103 3.567 1.00 93.56 96 ILE A O 1
ATOM 781 N N . GLU A 1 97 ? -7.607 -5.736 3.024 1.00 92.19 97 GLU A N 1
ATOM 782 C CA . GLU A 1 97 ? -7.458 -6.382 4.318 1.00 92.19 97 GLU A CA 1
ATOM 783 C C . GLU A 1 97 ? -6.149 -5.938 4.986 1.00 92.19 97 GLU A C 1
ATOM 785 O O . GLU A 1 97 ? -6.159 -5.529 6.150 1.00 92.19 97 GLU A O 1
ATOM 790 N N . GLU A 1 98 ? -5.065 -5.911 4.204 1.00 91.81 98 GLU A N 1
ATOM 791 C CA . GLU A 1 98 ? -3.732 -5.480 4.626 1.00 91.81 98 GLU A CA 1
ATOM 792 C C . GLU A 1 98 ? -3.151 -4.451 3.648 1.00 91.81 98 GLU A C 1
ATOM 794 O O . GLU A 1 98 ? -3.195 -4.627 2.424 1.00 91.81 98 GLU A O 1
ATOM 799 N N . LEU A 1 99 ? -2.588 -3.370 4.189 1.00 92.88 99 LEU A N 1
ATOM 800 C CA . LEU A 1 99 ? -1.944 -2.314 3.419 1.00 92.88 99 LEU A CA 1
ATOM 801 C C . LEU A 1 99 ? -0.542 -2.023 3.941 1.00 92.88 99 LEU A C 1
ATOM 803 O O . LEU A 1 99 ? -0.395 -1.475 5.028 1.00 92.88 99 LEU A O 1
ATOM 807 N N . ASN A 1 100 ? 0.459 -2.253 3.102 1.00 91.12 100 ASN A N 1
ATOM 808 C CA . ASN A 1 100 ? 1.822 -1.781 3.284 1.00 91.12 100 ASN A CA 1
ATOM 809 C C . ASN A 1 100 ? 2.070 -0.639 2.297 1.00 91.12 100 ASN A C 1
ATOM 811 O O . ASN A 1 100 ? 1.878 -0.789 1.090 1.00 91.12 100 ASN A O 1
ATOM 815 N N . ILE A 1 101 ? 2.471 0.523 2.802 1.00 90.12 101 ILE A N 1
ATOM 816 C CA . ILE A 1 101 ? 2.836 1.663 1.958 1.00 90.12 101 ILE A CA 1
ATOM 817 C C . ILE A 1 101 ? 4.245 2.156 2.260 1.00 90.12 101 ILE A C 1
ATOM 819 O O . ILE A 1 101 ? 4.624 2.320 3.419 1.00 90.12 101 ILE A O 1
ATOM 823 N N . CYS A 1 102 ? 5.002 2.442 1.204 1.00 87.38 102 CYS A N 1
ATOM 824 C CA . CYS A 1 102 ? 6.368 2.961 1.280 1.00 87.38 102 CYS A CA 1
ATOM 825 C C . CYS A 1 102 ? 6.556 4.184 0.363 1.00 87.38 102 CYS A C 1
ATOM 827 O O . CYS A 1 102 ? 5.745 4.428 -0.534 1.00 87.38 102 CYS A O 1
ATOM 829 N N . GLY A 1 103 ? 7.612 4.972 0.582 1.00 86.12 103 GLY A N 1
ATOM 830 C CA . GLY A 1 103 ? 7.913 6.193 -0.180 1.00 86.12 103 GLY A CA 1
ATOM 831 C C . GLY A 1 103 ? 7.065 7.401 0.231 1.00 86.12 103 GLY A C 1
ATOM 832 O O . GLY A 1 103 ? 6.220 7.299 1.111 1.00 86.12 103 GLY A O 1
ATOM 833 N N . GLU A 1 104 ? 7.277 8.566 -0.379 1.00 86.56 104 GLU A N 1
ATOM 834 C CA . GLU A 1 104 ? 6.704 9.851 0.066 1.00 86.56 104 GLU A CA 1
ATOM 835 C C . GLU A 1 104 ? 5.251 10.074 -0.401 1.00 86.56 104 GLU A C 1
ATOM 837 O O . GLU A 1 104 ? 4.968 10.771 -1.379 1.00 86.56 104 GLU A O 1
ATOM 842 N N . TRP A 1 105 ? 4.286 9.492 0.313 1.00 88.50 105 TRP A N 1
ATOM 843 C CA . TRP A 1 105 ? 2.872 9.638 -0.029 1.00 88.50 105 TRP A CA 1
ATOM 844 C C . TRP A 1 105 ? 2.345 11.055 0.259 1.00 88.50 105 TRP A C 1
ATOM 846 O O . TRP A 1 105 ? 2.564 11.598 1.344 1.00 88.50 105 TRP A O 1
ATOM 856 N N . PRO A 1 106 ? 1.540 11.659 -0.640 1.00 87.94 106 PRO A N 1
ATOM 857 C CA . PRO A 1 106 ? 0.938 12.961 -0.368 1.00 87.94 106 PRO A CA 1
ATOM 858 C C . PRO A 1 106 ? 0.026 12.927 0.869 1.00 87.94 106 PRO A C 1
ATOM 860 O O . PRO A 1 106 ? -0.881 12.098 0.950 1.00 87.94 106 PRO A O 1
ATOM 863 N N . GLN A 1 107 ? 0.153 13.903 1.774 1.00 82.06 107 GLN A N 1
ATOM 864 C CA . GLN A 1 107 ? -0.590 13.957 3.052 1.00 82.06 107 GLN A CA 1
ATOM 865 C C . GLN A 1 107 ? -2.120 13.835 2.910 1.00 82.06 107 GLN A C 1
ATOM 867 O O . GLN A 1 107 ? -2.814 13.244 3.739 1.00 82.06 107 GLN A O 1
ATOM 872 N N . LYS A 1 108 ? -2.689 14.340 1.809 1.00 84.50 108 LYS A N 1
ATOM 873 C CA . LYS A 1 108 ? -4.127 14.195 1.507 1.00 84.50 108 LYS A CA 1
ATOM 874 C C . LYS A 1 108 ? -4.582 12.735 1.352 1.00 84.50 108 LYS A C 1
ATOM 876 O O . LYS A 1 108 ? -5.768 12.449 1.488 1.00 84.50 108 LYS A O 1
ATOM 881 N N . VAL A 1 109 ? -3.665 11.836 1.007 1.00 84.44 109 VAL A N 1
ATOM 882 C CA . VAL A 1 109 ? -3.896 10.400 0.796 1.00 84.44 109 VAL A CA 1
ATOM 883 C C . VAL A 1 109 ? -3.835 9.675 2.119 1.00 84.44 109 VAL A C 1
ATOM 885 O O . VAL A 1 109 ? -4.750 8.921 2.419 1.00 84.44 109 VAL A O 1
ATOM 888 N N . VAL A 1 110 ? -2.837 9.998 2.940 1.00 77.94 110 VAL A N 1
ATOM 889 C CA . VAL A 1 110 ? -2.689 9.504 4.313 1.00 77.94 110 VAL A CA 1
ATOM 890 C C . VAL A 1 110 ? -3.990 9.664 5.100 1.00 77.94 110 VAL A C 1
ATOM 892 O O . VAL A 1 110 ? -4.514 8.699 5.648 1.00 77.94 110 VAL A O 1
ATOM 895 N N . LYS A 1 111 ? -4.613 10.849 5.048 1.00 78.31 111 LYS A N 1
ATOM 896 C CA . LYS A 1 111 ? -5.916 11.086 5.698 1.00 78.31 111 LYS A CA 1
ATOM 897 C C . LYS A 1 111 ? -7.036 10.174 5.184 1.00 78.31 111 LYS A C 1
ATOM 899 O O . LYS A 1 111 ? -7.976 9.879 5.917 1.00 78.31 111 LYS A O 1
ATOM 904 N N . LYS A 1 112 ? -6.974 9.740 3.921 1.00 84.50 112 LYS A N 1
ATOM 905 C CA . LYS A 1 112 ? -7.926 8.768 3.365 1.00 84.50 112 LYS A CA 1
ATOM 906 C C . LYS A 1 112 ? -7.636 7.344 3.840 1.00 84.50 112 LYS A C 1
ATOM 908 O O . LYS A 1 112 ? -8.595 6.597 3.981 1.00 84.50 112 LYS A O 1
ATOM 913 N N . LEU A 1 113 ? -6.383 6.990 4.134 1.00 85.75 113 LEU A N 1
ATOM 914 C CA . LEU A 1 113 ? -6.020 5.667 4.664 1.00 85.75 113 LEU A CA 1
ATOM 915 C C . LEU A 1 113 ? -6.648 5.401 6.026 1.00 85.75 113 LEU A C 1
ATOM 917 O O . LEU A 1 113 ? -7.112 4.297 6.277 1.00 85.75 113 LEU A O 1
ATOM 921 N N . LEU A 1 114 ? -6.795 6.432 6.859 1.00 81.75 114 LEU A N 1
ATOM 922 C CA . LEU A 1 114 ? -7.490 6.308 8.145 1.00 81.75 114 LEU A CA 1
ATOM 923 C C . LEU A 1 114 ? -8.955 5.855 8.003 1.00 81.75 114 LEU A C 1
ATOM 925 O O . LEU A 1 114 ? -9.535 5.347 8.957 1.00 81.75 114 LEU A O 1
ATOM 929 N N . LYS A 1 115 ? -9.559 5.992 6.813 1.00 83.81 115 LYS A N 1
ATOM 930 C CA . LYS A 1 115 ? -10.909 5.479 6.524 1.00 83.81 115 LYS A CA 1
ATOM 931 C C . LYS A 1 115 ? -10.950 3.969 6.281 1.00 83.81 115 LYS A C 1
ATOM 933 O O . LYS A 1 115 ? -12.048 3.423 6.201 1.00 83.81 115 LYS A O 1
ATOM 938 N N . LEU A 1 116 ? -9.800 3.311 6.134 1.00 85.94 116 LEU A N 1
ATOM 939 C CA . LEU A 1 116 ? -9.706 1.854 6.046 1.00 85.94 116 LEU A CA 1
ATOM 940 C C . LEU A 1 116 ? -9.888 1.212 7.419 1.00 85.94 116 LEU A C 1
ATOM 942 O O . LEU A 1 116 ? -10.582 0.213 7.528 1.00 85.94 116 LEU A O 1
ATOM 946 N N . ILE A 1 117 ? -9.356 1.829 8.477 1.00 82.88 117 ILE A N 1
ATOM 947 C CA . ILE A 1 117 ? -9.346 1.255 9.831 1.00 82.88 117 ILE A CA 1
ATOM 948 C C . ILE A 1 117 ? -10.744 0.844 10.332 1.00 82.88 117 ILE A C 1
ATOM 950 O O . ILE A 1 117 ? -10.855 -0.244 10.896 1.00 82.88 117 ILE A O 1
ATOM 954 N N . PRO A 1 118 ? -11.830 1.615 10.122 1.00 81.62 118 PRO A N 1
ATOM 955 C CA . PRO A 1 118 ? -13.165 1.188 10.541 1.00 81.62 118 PRO A CA 1
ATOM 956 C C . PRO A 1 118 ? -13.759 0.042 9.718 1.00 81.62 118 PRO A C 1
ATOM 958 O O . PRO A 1 118 ? -14.771 -0.523 10.124 1.00 81.62 118 PRO A O 1
ATOM 961 N N . GLN A 1 119 ? -13.193 -0.286 8.554 1.00 84.25 119 GLN A N 1
ATOM 962 C CA . GLN A 1 119 ? -13.766 -1.291 7.664 1.00 84.25 119 GLN A CA 1
ATOM 963 C C . GLN A 1 119 ? -13.600 -2.695 8.271 1.00 84.25 119 GLN A C 1
ATOM 965 O O . GLN A 1 119 ? -12.523 -2.994 8.791 1.00 84.25 119 GLN A O 1
ATOM 970 N N . PRO A 1 120 ? -14.633 -3.560 8.260 1.00 82.69 120 PRO A N 1
ATOM 971 C CA . PRO A 1 120 ? -14.592 -4.845 8.965 1.00 82.69 120 PRO A CA 1
ATOM 972 C C . PRO A 1 120 ? -13.489 -5.796 8.495 1.00 82.69 120 PRO A C 1
ATOM 974 O O . PRO A 1 120 ? -12.921 -6.508 9.316 1.00 82.69 120 PRO A O 1
ATOM 977 N N . GLN A 1 121 ? -13.189 -5.793 7.197 1.00 85.88 121 GLN A N 1
ATOM 978 C CA . GLN A 1 121 ? -12.185 -6.662 6.584 1.00 85.88 121 GLN A CA 1
ATOM 979 C C . GLN A 1 121 ? -10.750 -6.151 6.780 1.00 85.88 121 GLN A C 1
ATOM 981 O O . GLN A 1 121 ? -9.806 -6.937 6.786 1.00 85.88 121 GLN A O 1
ATOM 986 N N . PHE A 1 122 ? -10.588 -4.840 6.987 1.00 87.88 122 PHE A N 1
ATOM 987 C CA . PHE A 1 122 ? -9.282 -4.230 7.189 1.00 87.88 122 PHE A CA 1
ATOM 988 C C . PHE A 1 122 ? -8.752 -4.544 8.583 1.00 87.88 122 PHE A C 1
ATOM 990 O O . PHE A 1 122 ? -9.397 -4.211 9.589 1.00 87.88 122 PHE A O 1
ATOM 997 N N . HIS A 1 123 ? -7.567 -5.138 8.632 1.00 84.44 123 HIS A N 1
ATOM 998 C CA . HIS A 1 123 ? -6.919 -5.521 9.874 1.00 84.44 123 HIS A CA 1
ATOM 999 C C . HIS A 1 123 ? -5.459 -5.099 9.964 1.00 84.44 123 HIS A C 1
ATOM 1001 O O . HIS A 1 123 ? -4.974 -5.047 11.088 1.00 84.44 123 HIS A O 1
ATOM 1007 N N . GLU A 1 124 ? -4.790 -4.724 8.870 1.00 87.62 124 GLU A N 1
ATOM 1008 C CA . GLU A 1 124 ? -3.363 -4.400 8.930 1.00 87.62 124 GLU A CA 1
ATOM 1009 C C . GLU A 1 124 ? -2.989 -3.146 8.131 1.00 87.62 124 GLU A C 1
ATOM 1011 O O . GLU A 1 124 ? -3.264 -3.044 6.936 1.00 87.62 124 GLU A O 1
ATOM 1016 N N . LEU A 1 125 ? -2.345 -2.179 8.792 1.00 88.19 125 LEU A N 1
ATOM 1017 C CA . LEU A 1 125 ? -1.682 -1.042 8.145 1.00 88.19 125 LEU A CA 1
ATOM 1018 C C . LEU A 1 125 ? -0.209 -1.035 8.540 1.00 88.19 125 LEU A C 1
ATOM 1020 O O . LEU A 1 125 ? 0.080 -0.902 9.727 1.00 88.19 125 LEU A O 1
ATOM 1024 N N . HIS A 1 126 ? 0.689 -1.068 7.558 1.00 85.88 126 HIS A N 1
ATOM 1025 C CA . HIS A 1 126 ? 2.099 -0.747 7.735 1.00 85.88 126 HIS A CA 1
ATOM 1026 C C . HIS A 1 126 ? 2.513 0.435 6.882 1.00 85.88 126 HIS A C 1
ATOM 1028 O O . HIS A 1 126 ? 2.154 0.566 5.710 1.00 85.88 126 HIS A O 1
ATOM 1034 N N . THR A 1 127 ? 3.342 1.281 7.471 1.00 82.38 127 THR A N 1
ATOM 1035 C CA . THR A 1 127 ? 3.986 2.390 6.774 1.00 82.38 127 THR A CA 1
ATOM 1036 C C . THR A 1 127 ? 5.488 2.226 6.920 1.00 82.38 127 THR A C 1
ATOM 1038 O O . THR A 1 127 ? 5.974 2.141 8.045 1.00 82.38 127 THR A O 1
ATOM 1041 N N . TYR A 1 128 ? 6.215 2.165 5.806 1.00 76.00 128 TYR A N 1
ATOM 1042 C CA . TYR A 1 128 ? 7.663 1.962 5.765 1.00 76.00 128 TYR A CA 1
ATOM 1043 C C . TYR A 1 128 ? 8.387 3.137 5.088 1.00 76.00 128 TYR A C 1
ATOM 1045 O O . TYR A 1 128 ? 7.799 3.917 4.335 1.00 76.00 128 TYR A O 1
ATOM 1053 N N . GLY A 1 129 ? 9.695 3.243 5.344 1.00 66.00 129 GLY A N 1
ATOM 1054 C CA . GLY A 1 129 ? 10.587 4.214 4.704 1.00 66.00 129 GLY A CA 1
ATOM 1055 C C . GLY A 1 129 ? 10.518 5.629 5.287 1.00 66.00 129 GLY A C 1
ATOM 1056 O O . GLY A 1 129 ? 9.980 5.850 6.372 1.00 66.00 129 GLY A O 1
ATOM 1057 N N . ASN A 1 130 ? 11.080 6.597 4.558 1.00 63.81 130 ASN A N 1
ATOM 1058 C CA . ASN A 1 130 ? 11.098 8.027 4.906 1.00 63.81 130 ASN A CA 1
ATOM 1059 C C . ASN A 1 130 ? 9.749 8.708 4.637 1.00 63.81 130 ASN A C 1
ATOM 1061 O O . ASN A 1 130 ? 9.706 9.847 4.186 1.00 63.81 130 ASN A O 1
ATOM 1065 N N . SER A 1 131 ? 8.637 8.011 4.849 1.00 59.31 131 SER A N 1
ATOM 1066 C CA . SER A 1 131 ? 7.318 8.613 4.727 1.00 59.31 131 SER A CA 1
ATOM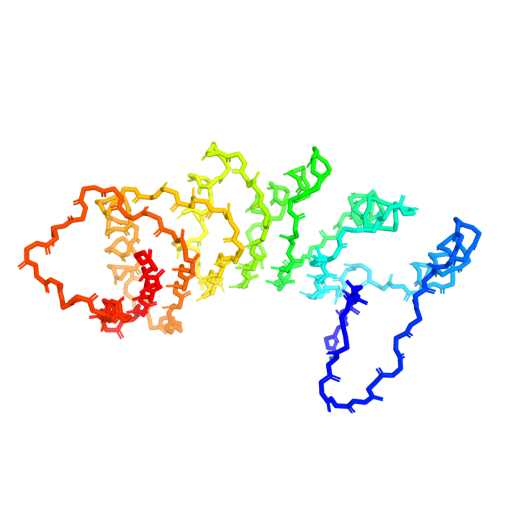 1067 C C . SER A 1 131 ? 6.935 9.168 6.094 1.00 59.31 131 SER A C 1
ATOM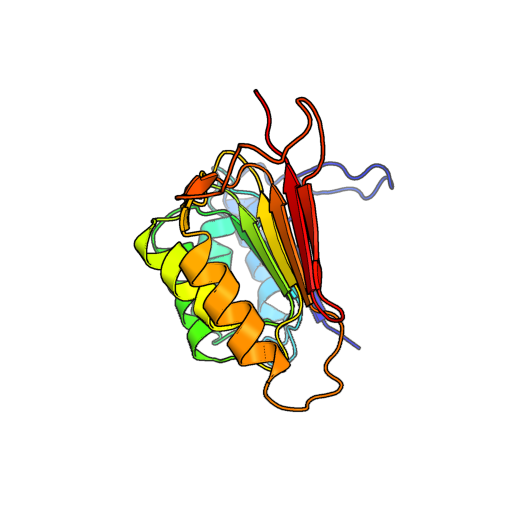 1069 O O . SER A 1 131 ? 6.510 8.377 6.938 1.00 59.31 131 SER A O 1
ATOM 1071 N N . PRO A 1 132 ? 7.091 10.480 6.376 1.00 64.06 132 PRO A N 1
ATOM 1072 C CA . PRO A 1 132 ? 6.568 11.057 7.603 1.00 64.06 132 PRO A CA 1
ATOM 1073 C C . PRO A 1 132 ? 5.044 11.012 7.513 1.00 64.06 132 PRO A C 1
ATOM 1075 O O . PRO A 1 132 ? 4.372 11.928 7.023 1.00 64.06 132 PRO A O 1
ATOM 1078 N N . LEU A 1 133 ? 4.488 9.878 7.928 1.00 69.88 133 LEU A N 1
ATOM 1079 C CA . LEU A 1 133 ? 3.062 9.703 8.040 1.00 69.88 133 LEU A CA 1
ATOM 1080 C C . LEU A 1 133 ? 2.635 10.487 9.271 1.00 69.88 133 LEU A C 1
ATOM 1082 O O . LEU A 1 133 ? 2.740 10.002 10.397 1.00 69.88 133 LEU A O 1
ATOM 1086 N N . THR A 1 134 ? 2.211 11.724 9.046 1.00 75.50 134 THR A N 1
ATOM 1087 C CA . THR A 1 134 ? 1.768 12.591 10.123 1.00 75.50 134 THR A CA 1
ATOM 1088 C C . THR A 1 134 ? 0.286 12.364 10.367 1.00 75.50 134 THR A C 1
ATOM 1090 O O . THR A 1 134 ? -0.565 12.703 9.540 1.00 75.50 134 THR A O 1
ATOM 1093 N N . VAL A 1 135 ? -0.032 11.758 11.505 1.00 78.31 135 VAL A N 1
ATOM 1094 C CA . VAL A 1 135 ? -1.407 11.488 11.924 1.00 78.31 135 VAL A CA 1
ATOM 1095 C C . VAL A 1 135 ? -1.641 12.172 13.253 1.00 78.31 135 VAL A C 1
ATOM 1097 O O . VAL A 1 135 ? -0.895 11.974 14.205 1.00 78.31 135 VAL A O 1
ATOM 1100 N N . LYS A 1 136 ? -2.710 12.962 13.346 1.00 84.00 136 LYS A N 1
ATOM 1101 C CA . LYS A 1 136 ? -3.131 13.508 14.633 1.00 84.00 136 LYS A CA 1
ATOM 1102 C C . LYS A 1 136 ? -3.554 12.372 15.541 1.00 84.00 136 LYS A C 1
ATOM 1104 O O . LYS A 1 136 ? -4.457 11.608 15.194 1.00 84.00 136 LYS A O 1
ATOM 1109 N N . TYR A 1 137 ? -2.961 12.309 16.726 1.00 81.38 137 TYR A N 1
ATOM 1110 C CA . TYR A 1 137 ? -3.261 11.277 17.710 1.00 81.38 137 TYR A CA 1
ATOM 1111 C C . TYR A 1 137 ? -4.766 11.188 18.006 1.00 81.38 137 TYR A C 1
ATOM 1113 O O . TYR A 1 137 ? -5.346 10.105 18.006 1.00 81.38 137 TYR A O 1
ATOM 1121 N N . ARG A 1 138 ? -5.442 12.338 18.135 1.00 82.88 138 ARG A N 1
ATOM 1122 C CA . ARG A 1 138 ? -6.898 12.399 18.358 1.00 82.88 138 ARG A CA 1
ATOM 1123 C C . ARG A 1 138 ? -7.724 11.802 17.219 1.00 82.88 138 ARG A C 1
ATOM 1125 O O . ARG A 1 138 ? -8.779 11.231 17.478 1.00 82.88 138 ARG A O 1
ATOM 1132 N N . ASP A 1 139 ? -7.284 11.958 15.973 1.00 83.06 139 ASP A N 1
ATOM 1133 C CA . ASP A 1 139 ? -8.008 11.416 14.819 1.00 83.06 139 ASP A CA 1
ATOM 1134 C C . ASP A 1 139 ? -7.866 9.893 14.773 1.00 83.06 139 ASP A C 1
ATOM 1136 O O . ASP A 1 139 ? -8.849 9.194 14.527 1.00 83.06 139 ASP A O 1
ATOM 1140 N N . LEU A 1 140 ? -6.675 9.378 15.096 1.00 81.38 140 LEU A N 1
ATOM 1141 C CA . LEU A 1 140 ? -6.441 7.944 15.239 1.00 81.38 140 LEU A CA 1
ATOM 1142 C C . LEU A 1 140 ? -7.278 7.345 16.380 1.00 81.38 140 LEU A C 1
ATOM 1144 O O . LEU A 1 140 ? -7.947 6.335 16.170 1.00 81.38 140 LEU A O 1
ATOM 1148 N N . LEU A 1 141 ? -7.313 7.993 17.550 1.00 79.62 141 LEU A N 1
ATOM 1149 C CA . LEU A 1 141 ? -8.125 7.542 18.686 1.00 79.62 141 LEU A CA 1
ATOM 1150 C C . LEU A 1 141 ? -9.614 7.462 18.344 1.00 79.62 141 LEU A C 1
ATOM 1152 O O . LEU A 1 141 ? -10.226 6.419 18.550 1.00 79.62 141 LEU A O 1
ATOM 1156 N N . LYS A 1 142 ? -10.187 8.509 17.737 1.00 82.62 142 LYS A N 1
ATOM 1157 C CA . LYS A 1 142 ? -11.602 8.506 17.319 1.00 82.62 142 LYS A CA 1
ATOM 1158 C C . LYS A 1 142 ? -11.926 7.353 16.374 1.00 82.62 142 LYS A C 1
ATOM 1160 O O . LYS A 1 142 ? -13.014 6.782 16.419 1.00 82.62 142 LYS A O 1
ATOM 1165 N N . VAL A 1 143 ? -10.996 7.038 15.477 1.00 79.88 143 VAL A N 1
ATOM 1166 C CA . VAL A 1 143 ? -11.138 5.940 14.521 1.00 79.88 143 VAL A CA 1
ATOM 1167 C C . VAL A 1 143 ? -11.094 4.583 15.233 1.00 79.88 143 VAL A C 1
ATOM 1169 O O . VAL A 1 143 ? -11.915 3.716 14.923 1.00 79.88 143 VAL A O 1
ATOM 1172 N N . ILE A 1 144 ? -10.203 4.414 16.213 1.00 75.81 144 ILE A N 1
ATOM 1173 C CA . ILE A 1 144 ? -10.112 3.210 17.053 1.00 75.81 144 ILE A CA 1
ATOM 1174 C C . ILE A 1 144 ? -11.390 3.038 17.891 1.00 75.81 144 ILE A C 1
ATOM 1176 O O . ILE A 1 144 ? -12.030 1.992 17.815 1.00 75.81 144 ILE A O 1
ATOM 1180 N N . GLU A 1 145 ? -11.828 4.075 18.607 1.00 77.25 145 GLU A N 1
ATOM 1181 C CA . GLU A 1 145 ? -13.039 4.071 19.447 1.00 77.25 145 GLU A CA 1
ATOM 1182 C C . GLU A 1 145 ? -14.313 3.756 18.646 1.00 77.25 145 GLU A C 1
ATOM 1184 O O . GLU A 1 145 ? -15.163 2.960 19.054 1.00 77.25 145 GLU A O 1
ATOM 1189 N N . LYS A 1 146 ? -14.447 4.342 17.451 1.00 74.81 146 LYS A N 1
ATOM 1190 C CA . LYS A 1 146 ? -15.573 4.045 16.556 1.00 74.81 146 LYS A CA 1
ATOM 1191 C C . LYS A 1 146 ? -15.562 2.592 16.074 1.00 74.81 146 LYS A C 1
ATOM 1193 O O . LYS A 1 146 ? -16.610 2.036 15.760 1.00 74.81 146 LYS A O 1
ATOM 1198 N N . SER A 1 147 ? -14.386 1.979 15.991 1.00 67.06 147 SER A N 1
ATOM 1199 C CA . SER A 1 147 ? -14.242 0.597 15.540 1.00 67.06 147 SER A CA 1
ATOM 1200 C C . SER A 1 147 ? -14.534 -0.413 16.656 1.00 67.06 147 SER A C 1
ATOM 1202 O O . SER A 1 147 ? -15.030 -1.496 16.361 1.00 67.06 147 SER A O 1
ATOM 1204 N N . THR A 1 148 ? -14.284 -0.066 17.925 1.00 66.06 148 THR A N 1
ATOM 1205 C CA . THR A 1 148 ? -14.546 -0.939 19.086 1.00 66.06 148 THR A CA 1
ATOM 1206 C C . THR A 1 148 ? -16.001 -0.907 19.556 1.00 66.06 148 THR A C 1
ATOM 1208 O O . THR A 1 148 ? -16.518 -1.920 20.021 1.00 66.06 148 THR A O 1
ATOM 1211 N N . THR A 1 149 ? -16.698 0.222 19.401 1.00 65.12 149 THR A N 1
ATOM 1212 C CA . THR A 1 149 ? -18.097 0.380 19.851 1.00 65.12 149 THR A CA 1
ATOM 1213 C C . THR A 1 149 ? -19.117 -0.408 19.022 1.00 65.12 149 THR A C 1
ATOM 1215 O O . THR A 1 149 ? -20.219 -0.666 19.496 1.00 65.12 149 THR A O 1
ATOM 1218 N N . ASN A 1 150 ? -18.751 -0.885 17.828 1.00 62.31 150 ASN A N 1
ATOM 1219 C CA . ASN A 1 150 ? -19.651 -1.627 16.936 1.00 62.31 150 ASN A CA 1
ATOM 1220 C C . ASN A 1 150 ? -19.885 -3.105 17.325 1.00 62.31 150 ASN A C 1
ATOM 1222 O O . ASN A 1 150 ? -20.397 -3.869 16.510 1.00 62.31 150 ASN A O 1
ATOM 1226 N N . GLY A 1 151 ? -19.519 -3.538 18.541 1.00 53.62 151 GLY A N 1
ATOM 1227 C CA . GLY A 1 151 ? -19.893 -4.849 19.111 1.00 53.62 151 GLY A CA 1
ATOM 1228 C C . GLY A 1 151 ? -19.349 -6.084 18.377 1.00 53.62 151 GLY A C 1
ATOM 1229 O O . GLY A 1 151 ? -19.685 -7.219 18.715 1.00 53.62 151 GLY A O 1
ATOM 1230 N N . SER A 1 152 ? -18.511 -5.877 17.366 1.00 51.03 152 SER A N 1
ATOM 1231 C CA . SER A 1 152 ? -17.934 -6.934 16.552 1.00 51.03 152 SER A CA 1
ATOM 1232 C C . SER A 1 152 ? -16.798 -7.608 17.320 1.00 51.03 152 SER A C 1
ATOM 1234 O O . SER A 1 152 ? -15.827 -6.954 17.699 1.00 51.03 152 SER A O 1
ATOM 1236 N N . LYS A 1 153 ? -16.866 -8.938 17.475 1.00 56.78 153 LYS A N 1
ATOM 1237 C CA . LYS A 1 153 ? -15.714 -9.809 17.788 1.00 56.78 153 LYS A CA 1
ATOM 1238 C C . LYS A 1 153 ? -14.738 -9.852 16.597 1.00 56.78 153 LYS A C 1
ATOM 1240 O O . LYS A 1 153 ? -14.351 -10.925 16.140 1.00 56.78 153 LYS A O 1
ATOM 1245 N N . SER A 1 154 ? -14.431 -8.695 16.017 1.00 53.28 154 SER A N 1
ATOM 1246 C CA . SER A 1 154 ? -13.573 -8.583 14.844 1.00 53.28 154 SER A CA 1
ATOM 1247 C C . SER A 1 154 ? -12.164 -9.057 15.186 1.00 53.28 154 SER A C 1
ATOM 1249 O O . SER A 1 154 ? -11.742 -8.931 16.342 1.00 53.28 154 SER A O 1
ATOM 1251 N N . PRO A 1 155 ? -11.431 -9.588 14.193 1.00 55.56 155 PRO A N 1
ATOM 1252 C CA . PRO A 1 155 ? -10.019 -9.891 14.355 1.00 55.56 155 PRO A CA 1
ATOM 1253 C C . PRO A 1 155 ? -9.283 -8.668 14.912 1.00 55.56 155 PRO A C 1
ATOM 1255 O O . PRO A 1 155 ? -9.633 -7.521 14.615 1.00 55.56 155 PRO A O 1
ATOM 1258 N N . LYS A 1 156 ? -8.286 -8.931 15.763 1.00 65.69 156 LYS A N 1
ATOM 1259 C CA . LYS A 1 156 ? -7.386 -7.899 16.285 1.00 65.69 156 LYS A CA 1
ATOM 1260 C C . LYS A 1 156 ? -6.841 -7.101 15.103 1.00 65.69 156 LYS A C 1
ATOM 1262 O O . LYS A 1 156 ? -6.334 -7.701 14.161 1.00 65.69 156 LYS A O 1
ATOM 1267 N N . LYS A 1 157 ? -6.952 -5.776 15.157 1.00 71.69 157 LYS A N 1
ATOM 1268 C CA . LYS A 1 157 ? -6.395 -4.898 14.130 1.00 71.69 157 LYS A CA 1
ATOM 1269 C C . LYS A 1 157 ? -4.998 -4.460 14.544 1.00 71.69 157 LYS A C 1
ATOM 1271 O O . LYS A 1 157 ? -4.777 -4.023 15.676 1.00 71.69 157 LYS A O 1
ATOM 1276 N N . LEU A 1 158 ? -4.062 -4.585 13.623 1.00 73.44 158 LEU A N 1
ATOM 1277 C CA . LEU A 1 158 ? -2.682 -4.168 13.749 1.00 73.44 158 LEU A CA 1
ATOM 1278 C C . LEU A 1 158 ? -2.480 -2.881 12.946 1.00 73.44 158 LEU A C 1
ATOM 1280 O O . LEU A 1 158 ? -2.705 -2.830 11.741 1.00 73.44 158 LEU A O 1
ATOM 1284 N N . ILE A 1 159 ? -2.064 -1.815 13.618 1.00 74.06 159 ILE A N 1
ATOM 1285 C CA . ILE A 1 159 ? -1.650 -0.577 12.959 1.00 74.06 159 ILE A CA 1
ATOM 1286 C C . ILE A 1 159 ? -0.186 -0.370 13.327 1.00 74.06 159 ILE A C 1
ATOM 1288 O O . ILE A 1 159 ? 0.128 0.126 14.403 1.00 74.06 159 ILE A O 1
ATOM 1292 N N . SER A 1 160 ? 0.727 -0.771 12.453 1.00 74.38 160 SER A N 1
ATOM 1293 C CA . SER A 1 160 ? 2.148 -0.499 12.637 1.00 74.38 160 SER A CA 1
ATOM 1294 C C . SER A 1 160 ? 2.532 0.748 11.850 1.00 74.38 160 SER A C 1
ATOM 1296 O O . SER A 1 160 ? 2.322 0.853 10.643 1.00 74.38 160 SER A O 1
ATOM 1298 N N . MET A 1 161 ? 3.104 1.727 12.537 1.00 69.00 161 MET A N 1
ATOM 1299 C CA . MET A 1 161 ? 3.615 2.938 11.914 1.00 69.00 161 MET A CA 1
ATOM 1300 C C . MET A 1 161 ? 5.114 3.037 12.191 1.00 69.00 161 MET A C 1
ATOM 1302 O O . MET A 1 161 ? 5.546 3.562 13.221 1.00 69.00 161 MET A O 1
ATOM 1306 N N . ARG A 1 162 ? 5.938 2.549 11.255 1.00 65.00 162 ARG A N 1
ATOM 1307 C CA . ARG A 1 162 ? 7.383 2.818 11.279 1.00 65.00 162 ARG A CA 1
ATOM 1308 C C . ARG A 1 162 ? 7.633 4.220 10.735 1.00 65.00 162 ARG A C 1
ATOM 1310 O O . ARG A 1 162 ? 7.133 4.565 9.669 1.00 65.00 162 ARG A O 1
ATOM 1317 N N . ASN A 1 163 ? 8.395 5.020 11.483 1.00 62.38 163 ASN A N 1
ATOM 1318 C CA . ASN A 1 163 ? 8.770 6.399 11.136 1.00 62.38 163 ASN A CA 1
ATOM 1319 C C . ASN A 1 163 ? 7.590 7.388 10.994 1.00 62.38 163 ASN A C 1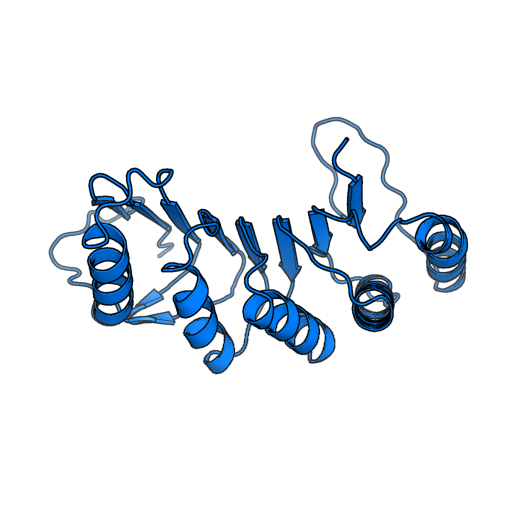
ATOM 1321 O O . ASN A 1 163 ? 7.748 8.469 10.428 1.00 62.38 163 ASN A O 1
ATOM 1325 N N . GLY A 1 164 ? 6.407 7.039 11.509 1.00 65.31 164 GLY A N 1
ATOM 1326 C CA . GLY A 1 164 ? 5.256 7.939 11.552 1.00 65.31 164 GLY A CA 1
ATOM 1327 C C . GLY A 1 164 ? 5.396 8.999 12.647 1.00 65.31 164 GLY A C 1
ATOM 1328 O O . GLY A 1 164 ? 5.966 8.742 13.708 1.00 65.31 164 GLY A O 1
ATOM 1329 N N . VAL A 1 165 ? 4.828 10.181 12.410 1.00 69.12 165 VAL A N 1
ATOM 1330 C CA . VAL A 1 165 ? 4.730 11.248 13.411 1.00 69.12 165 VAL A CA 1
ATOM 1331 C C . VAL A 1 165 ? 3.302 11.276 13.937 1.00 69.12 165 VAL A C 1
ATOM 1333 O O . VAL A 1 165 ? 2.358 11.533 13.189 1.00 69.12 165 VAL A O 1
ATOM 1336 N N . LEU A 1 166 ? 3.131 11.041 15.236 1.00 73.25 166 LEU A N 1
ATOM 1337 C CA . LEU A 1 166 ? 1.867 11.345 15.892 1.00 73.25 166 LEU A CA 1
ATOM 1338 C C . LEU A 1 166 ? 1.848 12.805 16.337 1.00 73.25 166 LEU A C 1
ATOM 1340 O O . LEU A 1 166 ? 2.481 13.179 17.323 1.00 73.25 166 LEU A O 1
ATOM 1344 N N . GLU A 1 167 ? 1.094 13.625 15.614 1.00 80.56 167 GLU A N 1
ATOM 1345 C CA . GLU A 1 167 ? 0.816 14.997 16.030 1.00 80.56 167 GLU A CA 1
ATOM 1346 C C . GLU A 1 167 ? -0.013 15.008 17.318 1.00 80.56 167 GLU A C 1
ATOM 1348 O O . GLU A 1 167 ? -0.917 14.185 17.499 1.00 80.56 167 GLU A O 1
ATOM 1353 N N . ASP A 1 168 ? 0.276 15.977 18.188 1.00 82.25 168 ASP A N 1
ATOM 1354 C CA . ASP A 1 168 ? -0.404 16.180 19.473 1.00 82.25 168 ASP A CA 1
ATOM 1355 C C . ASP A 1 168 ? -0.323 14.964 20.416 1.00 82.25 168 ASP A C 1
ATOM 1357 O O . ASP A 1 168 ? -1.171 14.790 21.298 1.00 82.25 168 ASP A O 1
ATOM 1361 N N . PHE A 1 169 ? 0.679 14.099 20.229 1.00 77.06 169 PHE A N 1
ATOM 1362 C CA . PHE A 1 169 ? 0.903 12.970 21.119 1.00 77.06 169 PHE A CA 1
ATOM 1363 C C . PHE A 1 169 ? 1.403 13.462 22.490 1.00 77.06 169 PHE A C 1
ATOM 1365 O O . PHE A 1 169 ? 2.365 14.236 22.537 1.00 77.06 169 PHE A O 1
ATOM 1372 N N . PRO A 1 170 ? 0.792 13.036 23.614 1.00 75.81 170 PRO A N 1
ATOM 1373 C CA . PRO A 1 170 ? 1.225 13.443 24.948 1.00 75.81 170 PRO A CA 1
ATOM 1374 C C . PRO A 1 170 ? 2.593 12.824 25.283 1.00 75.81 170 PRO A C 1
ATOM 1376 O O . PRO A 1 170 ? 2.689 11.723 25.820 1.00 75.81 170 PRO A O 1
ATOM 1379 N N . MET A 1 171 ? 3.674 13.541 24.953 1.00 64.94 171 MET A N 1
ATOM 1380 C CA . MET A 1 171 ? 5.054 13.053 25.088 1.00 64.94 171 MET A CA 1
ATOM 1381 C C . MET A 1 171 ? 5.494 12.782 26.533 1.00 64.94 171 MET A C 1
ATOM 1383 O O . MET A 1 171 ? 6.432 12.011 26.735 1.00 64.94 171 MET A O 1
ATOM 1387 N N . GLU A 1 172 ? 4.808 13.348 27.529 1.00 65.38 172 GLU A N 1
ATOM 1388 C CA . GLU A 1 172 ? 5.154 13.245 28.957 1.00 65.38 172 GLU A CA 1
ATOM 1389 C C . GLU A 1 172 ? 5.140 11.805 29.513 1.00 65.38 172 GLU A C 1
ATOM 1391 O O . GLU A 1 172 ? 5.564 11.581 30.642 1.00 65.38 172 GLU A O 1
ATOM 1396 N N . GLN A 1 173 ? 4.697 10.815 28.730 1.00 56.03 173 GLN A N 1
ATOM 1397 C CA . GLN A 1 173 ? 4.529 9.426 29.171 1.00 56.03 173 GLN A CA 1
ATOM 1398 C C . GLN A 1 173 ? 5.479 8.413 28.500 1.00 56.03 173 GLN A C 1
ATOM 1400 O O . GLN A 1 173 ? 5.304 7.210 28.690 1.00 56.03 173 GLN A O 1
ATOM 1405 N N . THR A 1 174 ? 6.488 8.849 27.728 1.00 52.06 174 THR A N 1
ATOM 1406 C CA . THR A 1 174 ? 7.235 7.927 26.840 1.00 52.06 174 THR A CA 1
ATOM 1407 C C . THR A 1 174 ? 8.718 7.749 27.207 1.00 52.06 174 THR A C 1
ATOM 1409 O O . THR A 1 174 ? 9.461 8.733 27.221 1.00 52.06 174 THR A O 1
ATOM 1412 N N . PRO A 1 175 ? 9.212 6.513 27.434 1.00 47.62 175 PRO A N 1
ATOM 1413 C CA . PRO A 1 175 ? 10.639 6.240 27.623 1.00 47.62 175 PRO A CA 1
ATOM 1414 C C . PRO A 1 175 ? 11.484 6.580 26.381 1.00 47.62 175 PRO A C 1
ATOM 1416 O O . PRO A 1 175 ? 11.077 6.327 25.248 1.00 47.62 175 PRO A O 1
ATOM 1419 N N . ALA A 1 176 ? 12.710 7.072 26.600 1.00 49.41 176 ALA A N 1
ATOM 1420 C CA . ALA A 1 176 ? 13.603 7.660 25.587 1.00 49.41 176 ALA A CA 1
ATOM 1421 C C . ALA A 1 176 ? 14.040 6.742 24.419 1.00 49.41 176 ALA A C 1
ATOM 1423 O O . ALA A 1 176 ? 14.568 7.246 23.429 1.00 49.41 176 ALA A O 1
ATOM 1424 N N . LYS A 1 177 ? 13.825 5.426 24.522 1.00 46.72 177 LYS A N 1
ATOM 1425 C CA . LYS A 1 177 ? 13.952 4.437 23.440 1.00 46.72 177 LYS A CA 1
ATOM 1426 C C . LYS A 1 177 ? 12.925 3.339 23.687 1.00 46.72 177 LYS A C 1
ATOM 1428 O O . LYS A 1 177 ? 13.176 2.424 24.466 1.00 46.72 177 LYS A O 1
ATOM 1433 N N . SER A 1 178 ? 11.751 3.450 23.083 1.00 44.66 178 SER A N 1
ATOM 1434 C CA . SER A 1 178 ? 10.749 2.389 23.151 1.00 44.66 178 SER A CA 1
ATOM 1435 C C . SER A 1 178 ? 9.877 2.400 21.904 1.00 44.66 178 SER A C 1
ATOM 1437 O O . SER A 1 178 ? 9.515 3.460 21.398 1.00 44.66 178 SER A O 1
ATOM 1439 N N . SER A 1 179 ? 9.558 1.205 21.408 1.00 50.03 179 SER A N 1
ATOM 1440 C CA . SER A 1 179 ? 8.355 0.983 20.615 1.00 50.03 179 SER A CA 1
ATOM 1441 C C . SER A 1 179 ? 7.170 1.389 21.490 1.00 50.03 179 SER A C 1
ATOM 1443 O O . SER A 1 179 ? 6.929 0.760 22.527 1.00 50.03 179 SER A O 1
ATOM 1445 N N . LEU A 1 180 ? 6.460 2.456 21.129 1.00 51.22 180 LEU A N 1
ATOM 1446 C CA . LEU A 1 180 ? 5.260 2.832 21.865 1.00 51.22 180 LEU A CA 1
ATOM 1447 C C . LEU A 1 180 ? 4.132 1.909 21.400 1.00 51.22 180 LEU A C 1
ATOM 1449 O O . LEU A 1 180 ? 3.591 2.085 20.312 1.00 51.22 180 LEU A O 1
ATOM 1453 N N . GLY A 1 181 ? 3.826 0.907 22.223 1.00 52.75 181 GLY A N 1
ATOM 1454 C CA . GLY A 1 181 ? 2.701 0.006 22.022 1.00 52.75 181 GLY A CA 1
ATOM 1455 C C . GLY A 1 181 ? 1.465 0.532 22.741 1.00 52.75 181 GLY A C 1
ATOM 1456 O O . GLY A 1 181 ? 1.349 0.333 23.950 1.00 52.75 181 GLY A O 1
ATOM 1457 N N . VAL A 1 182 ? 0.524 1.156 22.030 1.00 53.72 182 VAL A N 1
ATOM 1458 C CA . VAL A 1 182 ? -0.809 1.401 22.604 1.00 53.72 182 VAL A CA 1
ATOM 1459 C C . VAL A 1 182 ? -1.622 0.126 22.412 1.00 53.72 182 VAL A C 1
ATOM 1461 O O . VAL A 1 182 ? -1.995 -0.221 21.291 1.00 53.72 182 VAL A O 1
ATOM 1464 N N . LYS A 1 183 ? -1.852 -0.602 23.510 1.00 50.25 183 LYS A N 1
ATOM 1465 C CA . LYS A 1 183 ? -2.726 -1.778 23.536 1.00 50.25 183 LYS A CA 1
ATOM 1466 C C . LYS A 1 183 ? -4.122 -1.352 23.969 1.00 50.25 183 LYS A C 1
ATOM 1468 O O . LYS A 1 183 ? -4.343 -1.064 25.140 1.00 50.25 183 LYS A O 1
ATOM 1473 N N . HIS A 1 184 ? -5.055 -1.363 23.027 1.00 49.91 184 HIS A N 1
ATOM 1474 C CA . HIS A 1 184 ? -6.473 -1.531 23.337 1.00 49.91 184 HIS A CA 1
ATOM 1475 C C . HIS A 1 184 ? -6.837 -3.000 23.110 1.00 49.91 184 HIS A C 1
ATOM 1477 O O . HIS A 1 184 ? -6.182 -3.669 22.313 1.00 49.91 184 HIS A O 1
ATOM 1483 N N . ASP A 1 185 ? -7.885 -3.504 23.764 1.00 40.94 185 ASP A N 1
ATOM 1484 C CA . ASP A 1 185 ? -8.263 -4.932 23.759 1.00 40.94 185 ASP A CA 1
ATOM 1485 C C . ASP A 1 185 ? -8.344 -5.578 22.353 1.00 40.94 185 ASP A C 1
ATOM 1487 O O . ASP A 1 185 ? -8.202 -6.794 22.213 1.00 40.94 185 ASP A O 1
ATOM 1491 N N . TYR A 1 186 ? -8.496 -4.761 21.301 1.00 45.56 186 TYR A N 1
ATOM 1492 C CA . TYR A 1 186 ? -8.606 -5.172 19.897 1.00 45.56 186 TYR A CA 1
ATOM 1493 C C . TYR A 1 186 ? -7.646 -4.459 18.929 1.00 45.56 186 TYR A C 1
ATOM 1495 O O . TYR A 1 186 ? -7.705 -4.731 17.731 1.00 45.56 186 TYR A O 1
ATOM 1503 N N . PHE A 1 187 ? -6.775 -3.565 19.413 1.00 45.84 187 PHE A N 1
ATOM 1504 C CA . PHE A 1 187 ? -5.852 -2.786 18.581 1.00 45.84 187 PHE A CA 1
ATOM 1505 C C . PHE A 1 187 ? -4.439 -2.810 19.155 1.00 45.84 187 PHE A C 1
ATOM 1507 O O . PHE A 1 187 ? -4.235 -2.481 20.326 1.00 45.84 187 PHE A O 1
ATOM 1514 N N . TYR A 1 188 ? -3.466 -3.154 18.316 1.00 54.94 188 TYR A N 1
ATOM 1515 C CA . TYR A 1 188 ? -2.055 -2.929 18.606 1.00 54.94 188 TYR A CA 1
ATOM 1516 C C . TYR A 1 188 ? -1.556 -1.822 17.693 1.00 54.94 188 TYR A C 1
ATOM 1518 O O . TYR A 1 188 ? -1.577 -1.976 16.471 1.00 54.94 188 TYR A O 1
ATOM 1526 N N . VAL A 1 189 ? -1.155 -0.703 18.293 1.00 60.19 189 VAL A N 1
ATOM 1527 C CA . VAL A 1 189 ? -0.499 0.374 17.560 1.00 60.19 189 VAL A CA 1
ATOM 1528 C C . VAL A 1 189 ? 0.963 0.416 17.958 1.00 60.19 189 VAL A C 1
ATOM 1530 O O . VAL A 1 189 ? 1.249 0.623 19.136 1.00 60.19 189 VAL A O 1
ATOM 1533 N N . GLU A 1 190 ? 1.863 0.200 17.002 1.00 64.50 190 GLU A N 1
ATOM 1534 C CA . GLU A 1 190 ? 3.308 0.237 17.228 1.00 64.50 190 GLU A CA 1
ATOM 1535 C C . GLU A 1 190 ? 3.917 1.449 16.533 1.00 64.50 190 GLU A C 1
ATOM 1537 O O . GLU A 1 190 ? 3.830 1.581 15.311 1.00 64.50 190 GLU A O 1
ATOM 1542 N N . PHE A 1 191 ? 4.549 2.323 17.314 1.00 57.69 191 PHE A N 1
ATOM 1543 C CA . PHE A 1 191 ? 5.331 3.438 16.789 1.00 57.69 191 PHE A CA 1
ATOM 1544 C C . PHE A 1 191 ? 6.813 3.191 17.008 1.00 57.69 191 PHE A C 1
ATOM 1546 O O . PHE A 1 191 ? 7.257 3.006 18.144 1.00 57.69 191 PHE A O 1
ATOM 1553 N N . HIS A 1 192 ? 7.586 3.263 15.928 1.00 52.16 192 HIS A N 1
ATOM 1554 C CA . HIS A 1 192 ? 9.043 3.287 16.003 1.00 52.16 192 HIS A CA 1
ATOM 1555 C C . HIS A 1 192 ? 9.520 4.722 15.798 1.00 52.16 192 HIS A C 1
ATOM 1557 O O . HIS A 1 192 ? 9.506 5.231 14.677 1.00 52.16 192 HIS A O 1
ATOM 1563 N N . VAL A 1 193 ? 9.915 5.371 16.895 1.00 47.03 193 VAL A N 1
ATOM 1564 C CA . VAL A 1 193 ? 10.487 6.721 16.879 1.00 47.03 193 VAL A CA 1
ATOM 1565 C C . VAL A 1 193 ? 12.007 6.597 16.899 1.00 47.03 193 VAL A C 1
ATOM 1567 O O . VAL A 1 193 ? 12.582 6.129 17.883 1.00 47.03 193 VAL A O 1
ATOM 1570 N N . TRP A 1 194 ? 12.657 7.024 15.820 1.00 43.09 194 TRP A N 1
ATOM 1571 C CA . TRP A 1 194 ? 14.109 7.170 15.764 1.00 43.09 194 TRP A CA 1
ATOM 1572 C C . TRP A 1 194 ? 14.452 8.636 16.053 1.00 43.09 194 TRP A C 1
ATOM 1574 O O . TRP A 1 194 ? 13.844 9.532 15.469 1.00 43.09 194 TRP A O 1
ATOM 1584 N N . ARG A 1 195 ? 15.347 8.862 17.020 1.00 41.19 195 ARG A N 1
ATOM 1585 C CA . ARG A 1 195 ? 15.888 10.187 17.357 1.00 41.19 195 ARG A CA 1
ATOM 1586 C C . ARG A 1 195 ? 17.085 10.512 16.482 1.00 41.19 195 ARG A C 1
ATOM 1588 O O . ARG A 1 195 ? 17.864 9.566 16.229 1.00 41.19 195 ARG A O 1
#

Organism: Steinernema carpocapsae (NCBI:txid34508)

Sequence (195 aa):
MRTGVMCAWEEYPDGRLWHTARSEEEVNRFLNACLSRINYGSLSWVNLHVVDELGLHTKLLEFLLANDCKAEFLDLTFNGPLALKFLKRQIERGAIEELNICGEWPQKVVKKLLKLIPQPQFHELHTYGNSPLTVKYRDLLKVIEKSTTNGSKSPKKLISMRNGVLEDFPMEQTPAKSSLGVKHDYFYVEFHVWR

Secondary structure (DSSP, 8-state):
--EEEEE--S--TT--------SHHHHHHHHHHHHTT--GGGEEEEEE----TTSHHHHHHHHHHHTT---SEEEEE--SHHHHHHHHHHHHTT--SEEEEES---HHHHHHHTTTTTSSS--EEEEESS---EEEHHHHHHHHHHHHTT---PPPEEEEEET-EEET--GGG--SS--EEEEETTEEEEEE---

Radius of gyration: 18.14 Å; chains: 1; bounding box: 38×38×53 Å

pLDDT: mean 74.87, std 16.83, range [34.19, 94.88]